Protein AF-0000000087388515 (afdb_homodimer)

Secondary structure (DSSP, 8-state):
-------------SSSSGGGG-SEEE--SS--SB--S---TT--EEE--SS---B--TTTTTT-SS---EEE--SS---TTS--GGGGTTTTTT--EEE--SS--SB--GGGGG-SS--EEE--SS---B--TTSS--TT-TT--BSEEE--SS---GGGS-GGGGTTBS-GGGEE----TT----/--------------STTTGGG-SEEE--SS--SB--S---TT--EEE--SS---B--TTTTTT-SS---EEE--SS---TTS--GGGGTTTTTT--EEE--SS--SB--GGGGG-SS--EEE--SS---B--TTSS--TT-TT--BSEEE--SS---GGGS-TTTTTTBS-GGGEE----TT----

Solvent-accessible surface area (backbone atoms only — not comparable to full-atom values): 18597 Å² total; per-residue (Å²): 137,85,81,76,82,74,79,74,76,70,73,86,59,63,38,44,54,84,41,32,68,31,41,51,44,51,48,42,65,42,68,36,54,47,62,65,44,64,62,37,39,40,26,27,32,42,34,43,30,49,29,49,26,41,40,43,49,69,46,40,39,44,76,25,49,90,15,36,29,32,42,34,44,27,40,31,49,35,35,81,76,22,55,54,63,51,23,45,35,52,25,36,73,39,25,28,32,42,33,48,21,37,28,51,26,46,52,70,56,71,51,56,34,61,36,42,39,32,27,36,40,33,48,22,42,29,49,26,44,55,62,54,83,42,30,59,24,34,87,91,43,75,71,24,50,26,51,32,40,34,46,18,40,13,44,51,55,71,91,72,47,54,87,60,31,64,64,33,43,72,41,75,84,30,55,37,58,73,58,37,54,90,58,72,88,118,140,82,82,79,78,79,80,75,75,74,87,74,69,58,44,44,47,83,42,32,66,32,42,52,46,52,48,42,65,44,67,37,54,48,62,64,42,60,61,37,39,39,27,28,33,42,35,42,31,48,27,50,24,42,38,44,50,68,47,42,39,43,76,27,47,91,15,37,28,32,42,34,46,26,40,31,49,35,36,80,77,21,57,54,63,52,22,44,36,52,23,36,74,40,26,28,34,43,33,48,22,38,29,50,26,45,52,68,57,73,51,55,34,61,35,42,39,32,27,37,39,34,48,23,41,28,48,27,42,55,63,56,83,42,30,58,24,34,86,91,44,76,71,24,51,26,50,31,38,35,45,19,39,12,43,51,54,71,91,72,47,55,86,61,30,64,66,35,44,73,41,76,84,28,54,36,57,73,58,35,53,92,57,72,88,118

InterPro domains:
  IPR001611 Leucine-rich repeat [PF00560] (21-39)
  IPR001611 Leucine-rich repeat [PF13855] (41-80)
  IPR001611 Leucine-rich repeat [PS51450] (21-42)
  IPR003591 Leucine-rich repeat, typical subtype [SM00369] (20-42)
  IPR003591 Leucine-rich repeat, typical subtype [SM00369] (43-63)
  IPR003591 Leucine-rich repeat, typical subtype [SM00369] (92-114)
  IPR003591 Leucine-rich repeat, typical subtype [SM00369] (115-138)
  IPR032675 Leucine-rich repeat domain superfamily [G3DSA:3.80.10.10] (2-182)
  IPR043184 Extracellular matrix protein 2 [PTHR46544] (18-183)

Radius of gyration: 26.5 Å; Cα contacts (8 Å, |Δi|>4): 925; chains: 2; bounding box: 70×73×60 Å

Structure (mmCIF, N/CA/C/O backbone):
data_AF-0000000087388515-model_v1
#
loop_
_entity.id
_entity.type
_entity.pdbx_description
1 polymer 'Podocan-like protein 1'
#
loop_
_atom_site.group_PDB
_atom_site.id
_atom_site.type_symbol
_atom_site.label_atom_id
_atom_site.label_alt_id
_atom_site.label_comp_id
_atom_site.label_asym_id
_atom_site.label_entity_id
_atom_site.label_seq_id
_atom_site.pdbx_PDB_ins_code
_atom_site.Cartn_x
_atom_site.Cartn_y
_atom_site.Cartn_z
_atom_site.occupancy
_atom_site.B_iso_or_equiv
_atom_site.auth_seq_id
_atom_site.auth_comp_id
_atom_site.auth_asym_id
_atom_site.auth_atom_id
_atom_site.pdbx_PDB_model_num
ATOM 1 N N . MET A 1 1 ? -45.094 16.047 -25.984 1 23.2 1 MET A N 1
ATOM 2 C CA . MET A 1 1 ? -44.188 16.781 -25.125 1 23.2 1 MET A CA 1
ATOM 3 C C . MET A 1 1 ? -42.906 15.992 -24.859 1 23.2 1 MET A C 1
ATOM 5 O O . MET A 1 1 ? -42.969 14.812 -24.531 1 23.2 1 MET A O 1
ATOM 9 N N . TRP A 1 2 ? -41.688 16.406 -25.375 1 19.98 2 TRP A N 1
ATOM 10 C CA . TRP A 1 2 ? -40.344 16.031 -25.812 1 19.98 2 TRP A CA 1
ATOM 11 C C . TRP A 1 2 ? -39.438 15.781 -24.625 1 19.98 2 TRP A C 1
ATOM 13 O O . TRP A 1 2 ? -39.125 16.703 -23.875 1 19.98 2 TRP A O 1
ATOM 23 N N . LEU A 1 3 ? -39.781 14.852 -23.703 1 20.72 3 LEU A N 1
ATOM 24 C CA . LEU A 1 3 ? -39.125 14.672 -22.438 1 20.72 3 LEU A CA 1
ATOM 25 C C . LEU A 1 3 ? -37.656 14.32 -22.656 1 20.72 3 LEU A C 1
ATOM 27 O O . LEU A 1 3 ? -37.344 13.281 -23.25 1 20.72 3 LEU A O 1
ATOM 31 N N . ALA A 1 4 ? -36.719 15.305 -23.016 1 22.03 4 ALA A N 1
ATOM 32 C CA . ALA A 1 4 ? -35.281 15.406 -23.219 1 22.03 4 ALA A CA 1
ATOM 33 C C . ALA A 1 4 ? -34.5 14.727 -22.094 1 22.03 4 ALA A C 1
ATOM 35 O O . ALA A 1 4 ? -34.719 15.008 -20.922 1 22.03 4 ALA A O 1
ATOM 36 N N . CYS A 1 5 ? -34.156 13.43 -22.203 1 20.45 5 CYS A N 1
ATOM 37 C CA . CYS A 1 5 ? -33.312 12.469 -21.484 1 20.45 5 CYS A CA 1
ATOM 38 C C . CYS A 1 5 ? -31.969 13.094 -21.109 1 20.45 5 CYS A C 1
ATOM 40 O O . CYS A 1 5 ? -31.172 13.406 -21.984 1 20.45 5 CYS A O 1
ATOM 42 N N . CYS A 1 6 ? -32 14.242 -20.328 1 22.95 6 CYS A N 1
ATOM 43 C CA . CYS A 1 6 ? -30.891 15.07 -19.875 1 22.95 6 CYS A CA 1
ATOM 44 C C . CYS A 1 6 ? -29.672 14.211 -19.516 1 22.95 6 CYS A C 1
ATOM 46 O O . CYS A 1 6 ? -29.828 13.086 -19.031 1 22.95 6 CYS A O 1
ATOM 48 N N . ALA A 1 7 ? -28.484 14.398 -20.125 1 24.5 7 ALA A N 1
ATOM 49 C CA . ALA A 1 7 ? -27.031 14.203 -20.203 1 24.5 7 ALA A CA 1
ATOM 50 C C . ALA A 1 7 ? -26.391 14.227 -18.828 1 24.5 7 ALA A C 1
ATOM 52 O O . ALA A 1 7 ? -26.062 15.289 -18.297 1 24.5 7 ALA A O 1
ATOM 53 N N . ALA A 1 8 ? -27 13.773 -17.766 1 27.81 8 ALA A N 1
ATOM 54 C CA . ALA A 1 8 ? -26.25 13.93 -16.516 1 27.81 8 ALA A CA 1
ATOM 55 C C . ALA A 1 8 ? -24.844 13.367 -16.656 1 27.81 8 ALA A C 1
ATOM 57 O O . ALA A 1 8 ? -24.656 12.242 -17.125 1 27.81 8 ALA A O 1
ATOM 58 N N . THR A 1 9 ? -23.797 14.242 -16.766 1 26.39 9 THR A N 1
ATOM 59 C CA . THR A 1 9 ? -22.344 14.133 -16.766 1 26.39 9 THR A CA 1
ATOM 60 C C . THR A 1 9 ? -21.891 13.078 -15.766 1 26.39 9 THR A C 1
ATOM 62 O O . THR A 1 9 ? -22.188 13.164 -14.57 1 26.39 9 THR A O 1
ATOM 65 N N . ARG A 1 10 ? -21.828 11.875 -16.156 1 29.48 10 ARG A N 1
ATOM 66 C CA . ARG A 1 10 ? -21.234 10.797 -15.375 1 29.48 10 ARG A CA 1
ATOM 67 C C . ARG A 1 10 ? -19.984 11.273 -14.656 1 29.48 10 ARG A C 1
ATOM 69 O O . ARG A 1 10 ? -19 11.641 -15.305 1 29.48 10 ARG A O 1
ATOM 76 N N . PRO A 1 11 ? -20.078 12.094 -13.523 1 29.42 11 PRO A N 1
ATOM 77 C CA . PRO A 1 11 ? -18.828 12.469 -12.875 1 29.42 11 PRO A CA 1
ATOM 78 C C . PRO A 1 11 ? -17.812 11.328 -12.852 1 29.42 11 PRO A C 1
ATOM 80 O O . PRO A 1 11 ? -18.141 10.211 -12.445 1 29.42 11 PRO A O 1
ATOM 83 N N . ASP A 1 12 ? -17.156 10.938 -13.82 1 32.53 12 ASP A N 1
ATOM 84 C CA . ASP A 1 12 ? -15.891 10.219 -14 1 32.53 12 ASP A CA 1
ATOM 85 C C . ASP A 1 12 ? -15.016 10.32 -12.75 1 32.53 12 ASP A C 1
ATOM 87 O O . ASP A 1 12 ? -14.234 11.266 -12.609 1 32.53 12 ASP A O 1
ATOM 91 N N . ASP A 1 13 ? -15.5 10.297 -11.5 1 32.28 13 ASP A N 1
ATOM 92 C CA . ASP A 1 13 ? -15.359 10.836 -10.148 1 32.28 13 ASP A CA 1
ATOM 93 C C . ASP A 1 13 ? -13.992 10.492 -9.562 1 32.28 13 ASP A C 1
ATOM 95 O O . ASP A 1 13 ? -13.289 9.617 -10.078 1 32.28 13 ASP A O 1
ATOM 99 N N . GLY A 1 14 ? -13.547 11.062 -8.359 1 33.47 14 GLY A N 1
ATOM 100 C CA . GLY A 1 14 ? -12.336 11.258 -7.57 1 33.47 14 GLY A CA 1
ATOM 101 C C . GLY A 1 14 ? -11.602 9.969 -7.281 1 33.47 14 GLY A C 1
ATOM 102 O O . GLY A 1 14 ? -11.102 9.758 -6.172 1 33.47 14 GLY A O 1
ATOM 103 N N . SER A 1 15 ? -11.992 8.938 -7.984 1 37.44 15 SER A N 1
ATOM 104 C CA . SER A 1 15 ? -11.234 7.707 -7.801 1 37.44 15 SER A CA 1
ATOM 105 C C . SER A 1 15 ? -9.734 7.984 -7.746 1 37.44 15 SER A C 1
ATOM 107 O O . SER A 1 15 ? -9.297 9.102 -8.023 1 37.44 15 SER A O 1
ATOM 109 N N . PHE A 1 16 ? -8.875 6.758 -7.59 1 44.69 16 PHE A N 1
ATOM 110 C CA . PHE A 1 16 ? -7.434 6.84 -7.793 1 44.69 16 PHE A CA 1
ATOM 111 C C . PHE A 1 16 ? -7.113 7.609 -9.07 1 44.69 16 PHE A C 1
ATOM 113 O O . PHE A 1 16 ? -6.57 7.047 -10.023 1 44.69 16 PHE A O 1
ATOM 120 N N . THR A 1 17 ? -7.855 8.555 -9.461 1 44.28 17 THR A N 1
ATOM 121 C CA . THR A 1 17 ? -7.645 9.289 -10.703 1 44.28 17 THR A CA 1
ATOM 122 C C . THR A 1 17 ? -6.164 9.602 -10.898 1 44.28 17 THR A C 1
ATOM 124 O O . THR A 1 17 ? -5.621 9.414 -11.992 1 44.28 17 THR A O 1
ATOM 127 N N . ASP A 1 18 ? -5.633 10.336 -9.898 1 51.72 18 ASP A N 1
ATOM 128 C CA . ASP A 1 18 ? -4.203 10.57 -10.07 1 51.72 18 ASP A CA 1
ATOM 129 C C . ASP A 1 18 ? -3.414 9.266 -9.945 1 51.72 18 ASP A C 1
ATOM 131 O O . ASP A 1 18 ? -2.354 9.117 -10.555 1 51.72 18 ASP A O 1
ATOM 135 N N . ALA A 1 19 ? -4.066 8.359 -9.297 1 56.66 19 ALA A N 1
ATOM 136 C CA . ALA A 1 19 ? -3.564 6.984 -9.273 1 56.66 19 ALA A CA 1
ATOM 137 C C . ALA A 1 19 ? -3.801 6.297 -10.617 1 56.66 19 ALA A C 1
ATOM 139 O O . ALA A 1 19 ? -3.238 5.23 -10.883 1 56.66 19 ALA A O 1
ATOM 140 N N . ALA A 1 20 ? -4.465 7.086 -11.406 1 57.22 20 ALA A N 1
ATOM 141 C CA . ALA A 1 20 ? -4.871 6.523 -12.688 1 57.22 20 ALA A CA 1
ATOM 142 C C . ALA A 1 20 ? -3.66 6.219 -13.562 1 57.22 20 ALA A C 1
ATOM 144 O O . ALA A 1 20 ? -3.715 5.344 -14.43 1 57.22 20 ALA A O 1
ATOM 145 N N . SER A 1 21 ? -2.666 6.91 -13.055 1 72.25 21 SER A N 1
ATOM 146 C CA . SER A 1 21 ? -1.548 6.691 -13.961 1 72.25 21 SER A CA 1
ATOM 147 C C . SER A 1 21 ? -0.476 5.816 -13.328 1 72.25 21 SER A C 1
ATOM 149 O O . SER A 1 21 ? 0.593 5.609 -13.906 1 72.25 21 SER A O 1
ATOM 151 N N . LEU A 1 22 ? -0.878 5.211 -12.289 1 86.81 22 LEU A N 1
ATOM 152 C CA . LEU A 1 22 ? 0.108 4.41 -11.57 1 86.81 22 LEU A CA 1
ATOM 153 C C . LEU A 1 22 ? 0.409 3.119 -12.328 1 86.81 22 LEU A C 1
ATOM 155 O O . LEU A 1 22 ? -0.51 2.416 -12.758 1 86.81 22 LEU A O 1
ATOM 159 N N . GLU A 1 23 ? 1.703 2.885 -12.461 1 93.94 23 GLU A N 1
ATOM 160 C CA . GLU A 1 23 ? 2.111 1.669 -13.156 1 93.94 23 GLU A CA 1
ATOM 161 C C . GLU A 1 23 ? 2.471 0.56 -12.172 1 93.94 23 GLU A C 1
ATOM 163 O O . GLU A 1 23 ? 2.523 -0.614 -12.539 1 93.94 23 GLU A O 1
ATOM 168 N N . ALA A 1 24 ? 2.848 0.994 -11.023 1 96.5 24 ALA A N 1
ATOM 169 C CA . ALA A 1 24 ? 3.162 0.037 -9.961 1 96.5 24 ALA A CA 1
ATOM 170 C C . ALA A 1 24 ? 2.438 0.392 -8.672 1 96.5 24 ALA A C 1
ATOM 172 O O . ALA A 1 24 ? 2.307 1.569 -8.328 1 96.5 24 ALA A O 1
ATOM 173 N N . LEU A 1 25 ? 1.974 -0.63 -7.957 1 94.69 25 LEU A N 1
ATOM 174 C CA . LEU A 1 25 ? 1.259 -0.438 -6.699 1 94.69 25 LEU A CA 1
ATOM 175 C C . LEU A 1 25 ? 1.606 -1.538 -5.703 1 94.69 25 LEU A C 1
ATOM 177 O O . LEU A 1 25 ? 1.537 -2.725 -6.035 1 94.69 25 LEU A O 1
ATOM 181 N N . ASP A 1 26 ? 2.062 -1.071 -4.559 1 96.25 26 ASP A N 1
ATOM 182 C CA . ASP A 1 26 ? 2.361 -2.008 -3.48 1 96.25 26 ASP A CA 1
ATOM 183 C C . ASP A 1 26 ? 1.352 -1.875 -2.342 1 96.25 26 ASP A C 1
ATOM 185 O O . ASP A 1 26 ? 1.298 -0.843 -1.67 1 96.25 26 ASP A O 1
ATOM 189 N N . LEU A 1 27 ? 0.598 -2.885 -2.094 1 95.38 27 LEU A N 1
ATOM 190 C CA . LEU A 1 27 ? -0.412 -2.932 -1.041 1 95.38 27 LEU A CA 1
ATOM 191 C C . LEU A 1 27 ? -0.095 -4.027 -0.031 1 95.38 27 LEU A C 1
ATOM 193 O O . LEU A 1 27 ? -1.003 -4.602 0.575 1 95.38 27 LEU A O 1
ATOM 197 N N . SER A 1 28 ? 1.148 -4.297 0.139 1 97.19 28 SER A N 1
ATOM 198 C CA . SER A 1 28 ? 1.552 -5.367 1.046 1 97.19 28 SER A CA 1
ATOM 199 C C . SER A 1 28 ? 1.211 -5.027 2.492 1 97.19 28 SER A C 1
ATOM 201 O O . SER A 1 28 ? 1.136 -3.85 2.855 1 97.19 28 SER A O 1
ATOM 203 N N . SER A 1 29 ? 0.945 -6.031 3.258 1 96.88 29 SER A N 1
ATOM 204 C CA . SER A 1 29 ? 0.772 -5.934 4.703 1 96.88 29 SER A CA 1
ATOM 205 C C . SER A 1 29 ? -0.372 -4.988 5.059 1 96.88 29 SER A C 1
ATOM 207 O O . SER A 1 29 ? -0.215 -4.109 5.906 1 96.88 29 SER A O 1
ATOM 209 N N . ASN A 1 30 ? -1.542 -5.223 4.41 1 94.19 30 ASN A N 1
ATOM 210 C CA . ASN A 1 30 ? -2.711 -4.387 4.66 1 94.19 30 ASN A CA 1
ATOM 211 C C . ASN A 1 30 ? -3.906 -5.219 5.125 1 94.19 30 ASN A C 1
ATOM 213 O O . ASN A 1 30 ? -5.031 -4.719 5.172 1 94.19 30 ASN A O 1
ATOM 217 N N . GLN A 1 31 ? -3.656 -6.414 5.379 1 94 31 GLN A N 1
ATOM 218 C CA . GLN A 1 31 ? -4.668 -7.336 5.887 1 94 31 GLN A CA 1
ATOM 219 C C . GLN A 1 31 ? -5.82 -7.492 4.898 1 94 31 GLN A C 1
ATOM 221 O O . GLN A 1 31 ? -6.98 -7.594 5.301 1 94 31 GLN A O 1
ATOM 226 N N . LEU A 1 32 ? -5.555 -7.402 3.654 1 93.31 32 LEU A N 1
ATOM 227 C CA . LEU A 1 32 ? -6.57 -7.605 2.625 1 93.31 32 LEU A CA 1
ATOM 228 C C . LEU A 1 32 ? -7.031 -9.062 2.598 1 93.31 32 LEU A C 1
ATOM 230 O O . LEU A 1 32 ? -6.215 -9.977 2.729 1 93.31 32 LEU A O 1
ATOM 234 N N . THR A 1 33 ? -8.312 -9.18 2.391 1 93 33 THR A N 1
ATOM 235 C CA . THR A 1 33 ? -8.852 -10.539 2.361 1 93 33 THR A CA 1
ATOM 236 C C . THR A 1 33 ? -9.195 -10.953 0.934 1 93 33 THR A C 1
ATOM 238 O O . THR A 1 33 ? -9.492 -12.117 0.676 1 93 33 THR A O 1
ATOM 241 N N . SER A 1 34 ? -9.102 -10.016 0.034 1 92.69 34 SER A N 1
ATOM 242 C CA . SER A 1 34 ? -9.336 -10.258 -1.387 1 92.69 34 SER A CA 1
ATOM 243 C C . SER A 1 34 ? -8.523 -9.289 -2.248 1 92.69 34 SER A C 1
ATOM 245 O O . SER A 1 34 ? -8.07 -8.25 -1.768 1 92.69 34 SER A O 1
ATOM 247 N N . VAL A 1 35 ? -8.32 -9.648 -3.449 1 93.19 35 VAL A N 1
ATOM 248 C CA . VAL A 1 35 ? -7.68 -8.742 -4.398 1 93.19 35 VAL A CA 1
ATOM 249 C C . VAL A 1 35 ? -8.617 -7.578 -4.707 1 93.19 35 VAL A C 1
ATOM 251 O O . VAL A 1 35 ? -9.797 -7.785 -5 1 93.19 35 VAL A O 1
ATOM 254 N N . PRO A 1 36 ? -7.992 -6.387 -4.703 1 85.88 36 PRO A N 1
ATOM 255 C CA . PRO A 1 36 ? -8.852 -5.234 -4.988 1 85.88 36 PRO A CA 1
ATOM 256 C C . PRO A 1 36 ? -9.289 -5.176 -6.449 1 85.88 36 PRO A C 1
ATOM 258 O O . PRO A 1 36 ? -8.539 -5.578 -7.34 1 85.88 36 PRO A O 1
ATOM 261 N N . THR A 1 37 ? -10.508 -4.648 -6.707 1 77.69 37 THR A N 1
ATOM 262 C CA . THR A 1 37 ? -11.047 -4.617 -8.062 1 77.69 37 THR A CA 1
ATOM 263 C C . THR A 1 37 ? -10.906 -3.223 -8.672 1 77.69 37 THR A C 1
ATOM 265 O O . THR A 1 37 ? -11.031 -3.053 -9.883 1 77.69 37 THR A O 1
ATOM 268 N N . 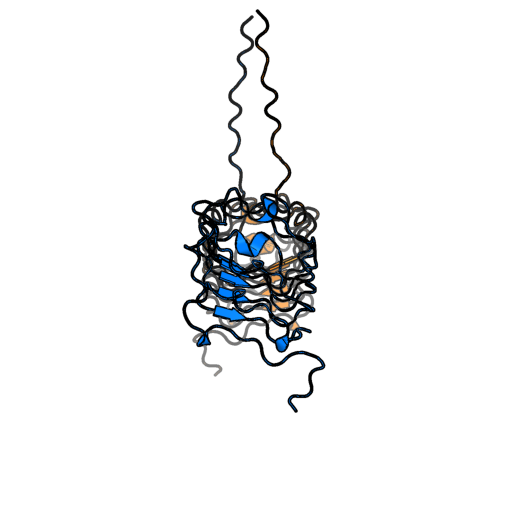ASN A 1 38 ? -10.602 -2.186 -7.93 1 78.69 38 ASN A N 1
ATOM 269 C CA . ASN A 1 38 ? -10.492 -0.817 -8.43 1 78.69 38 ASN A CA 1
ATOM 270 C C . ASN A 1 38 ? -9.031 -0.394 -8.586 1 78.69 38 ASN A C 1
ATOM 272 O O . ASN A 1 38 ? -8.633 0.661 -8.094 1 78.69 38 ASN A O 1
ATOM 276 N N . LEU A 1 39 ? -8.43 -1.172 -9.391 1 88.25 39 LEU A N 1
ATOM 277 C CA . LEU A 1 39 ? -7.012 -0.919 -9.625 1 88.25 39 LEU A CA 1
ATOM 278 C C . LEU A 1 39 ? -6.812 0.116 -10.727 1 88.25 39 LEU A C 1
ATOM 280 O O . LEU A 1 39 ? -7.641 0.223 -11.633 1 88.25 39 LEU A O 1
ATOM 284 N N . PRO A 1 40 ? -5.773 0.885 -10.648 1 87.19 40 PRO A N 1
ATOM 285 C CA . PRO A 1 40 ? -5.496 1.845 -11.719 1 87.19 40 PRO A CA 1
ATOM 286 C C . PRO A 1 40 ? -5.383 1.182 -13.086 1 87.19 40 PRO A C 1
ATOM 288 O O . PRO A 1 40 ? -4.742 0.136 -13.219 1 87.19 40 PRO A O 1
ATOM 291 N N . ARG A 1 41 ? -5.957 1.804 -14.062 1 90.56 41 ARG A N 1
ATOM 292 C CA . ARG A 1 41 ? -6.102 1.211 -15.391 1 90.56 41 ARG A CA 1
ATOM 293 C C . ARG A 1 41 ? -4.742 0.898 -16 1 90.56 41 ARG A C 1
ATOM 295 O O . ARG A 1 41 ? -4.598 -0.085 -16.734 1 90.56 41 ARG A O 1
ATOM 302 N N . ARG A 1 42 ? -3.727 1.662 -15.695 1 93.81 42 ARG A N 1
ATOM 303 C CA . ARG A 1 42 ? -2.438 1.512 -16.359 1 93.81 42 ARG A CA 1
ATOM 304 C C . ARG A 1 42 ? -1.484 0.661 -15.531 1 93.81 42 ARG A C 1
ATOM 306 O O . ARG A 1 42 ? -0.294 0.569 -15.836 1 93.81 42 ARG A O 1
ATOM 313 N N . LEU A 1 43 ? -1.964 0.042 -14.523 1 94.19 43 LEU A N 1
ATOM 314 C CA . LEU A 1 43 ? -1.149 -0.729 -13.594 1 94.19 43 LEU A CA 1
ATOM 315 C C . LEU A 1 43 ? -0.46 -1.889 -14.297 1 94.19 43 LEU A C 1
ATOM 317 O O . LEU A 1 43 ? -1.099 -2.633 -15.047 1 94.19 43 LEU A O 1
ATOM 321 N N . ARG A 1 44 ? 0.837 -2.021 -14.008 1 97.62 44 ARG A N 1
ATOM 322 C CA . ARG A 1 44 ? 1.626 -3.084 -14.617 1 97.62 44 ARG A CA 1
ATOM 323 C C . ARG A 1 44 ? 2.158 -4.051 -13.562 1 97.62 44 ARG A C 1
ATOM 325 O O . ARG A 1 44 ? 2.381 -5.227 -13.844 1 97.62 44 ARG A O 1
ATOM 332 N N . LYS A 1 45 ? 2.426 -3.473 -12.445 1 98.31 45 LYS A N 1
ATOM 333 C CA . LYS A 1 45 ? 2.96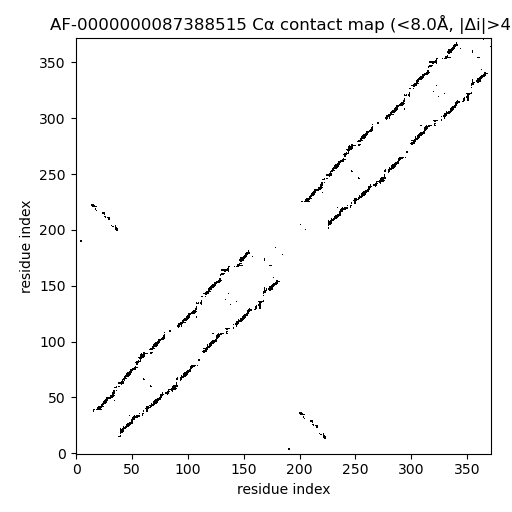9 -4.266 -11.344 1 98.31 45 LYS A CA 1
ATOM 334 C C . LYS A 1 45 ? 2.123 -4.109 -10.086 1 98.31 45 LYS A C 1
ATOM 336 O O . LYS A 1 45 ? 1.896 -2.988 -9.617 1 98.31 45 LYS A O 1
ATOM 341 N N . LEU A 1 46 ? 1.627 -5.215 -9.578 1 97.31 46 LEU A N 1
ATOM 342 C CA . LEU A 1 46 ? 0.829 -5.219 -8.359 1 97.31 46 LEU A CA 1
ATOM 343 C C . LEU A 1 46 ? 1.443 -6.137 -7.309 1 97.31 46 LEU A C 1
ATOM 345 O O . LEU A 1 46 ? 1.63 -7.332 -7.559 1 97.31 46 LEU A O 1
ATOM 349 N N . THR A 1 47 ? 1.789 -5.555 -6.164 1 98.44 47 THR A N 1
ATOM 350 C CA . THR A 1 47 ? 2.352 -6.316 -5.059 1 98.44 47 THR A CA 1
ATOM 351 C C . THR A 1 47 ? 1.353 -6.418 -3.906 1 98.44 47 THR A C 1
ATOM 353 O O . THR A 1 47 ? 0.907 -5.398 -3.375 1 98.44 47 THR A O 1
ATOM 356 N N . LEU A 1 48 ? 0.995 -7.613 -3.549 1 97.75 48 LEU A N 1
ATOM 357 C CA . LEU A 1 48 ? 0.01 -7.883 -2.508 1 97.75 48 LEU A CA 1
ATOM 358 C C . LEU A 1 48 ? 0.559 -8.875 -1.486 1 97.75 48 LEU A C 1
ATOM 360 O O . LEU A 1 48 ? -0.188 -9.695 -0.95 1 97.75 48 LEU A O 1
ATOM 364 N N . ARG A 1 49 ? 1.818 -8.773 -1.219 1 98.56 49 ARG A N 1
ATOM 365 C CA . ARG A 1 49 ? 2.465 -9.719 -0.311 1 98.56 49 ARG A CA 1
ATOM 366 C C . ARG A 1 49 ? 2.004 -9.5 1.126 1 98.56 49 ARG A C 1
ATOM 368 O O . ARG A 1 49 ? 1.643 -8.383 1.505 1 98.56 49 ARG A O 1
ATOM 375 N N . HIS A 1 50 ? 2.041 -10.562 1.897 1 98.5 50 HIS A N 1
ATOM 376 C CA . HIS A 1 50 ? 1.779 -10.5 3.332 1 98.5 50 HIS A CA 1
ATOM 377 C C . HIS A 1 50 ? 0.407 -9.898 3.615 1 98.5 50 HIS A C 1
ATOM 379 O O . HIS A 1 50 ? 0.289 -8.961 4.406 1 98.5 50 HIS A O 1
ATOM 385 N N . ASN A 1 51 ? -0.592 -10.484 3.029 1 97.31 51 ASN A N 1
ATOM 386 C CA . ASN A 1 51 ? -1.994 -10.195 3.312 1 97.31 51 ASN A CA 1
ATOM 387 C C . ASN A 1 51 ? -2.752 -11.445 3.738 1 97.31 51 ASN A C 1
ATOM 389 O O . ASN A 1 51 ? -2.141 -12.453 4.102 1 97.31 51 ASN A O 1
ATOM 393 N N . ASP A 1 52 ? -4.078 -11.312 3.852 1 97.12 52 ASP A N 1
ATOM 394 C CA . ASP A 1 52 ? -4.934 -12.438 4.234 1 97.12 52 ASP A CA 1
ATOM 395 C C . ASP A 1 52 ? -5.848 -12.844 3.086 1 97.12 52 ASP A C 1
ATOM 397 O O . ASP A 1 52 ? -7.023 -13.148 3.301 1 97.12 52 ASP A O 1
ATOM 401 N N . ILE A 1 53 ? -5.332 -12.773 1.893 1 96.62 53 ILE A N 1
ATOM 402 C CA . ILE A 1 53 ? -6.145 -12.992 0.699 1 96.62 53 ILE A CA 1
ATOM 403 C C . ILE A 1 53 ? -6.523 -14.461 0.592 1 96.62 53 ILE A C 1
ATOM 405 O O . ILE A 1 53 ? -5.656 -15.336 0.617 1 96.62 53 ILE A O 1
ATOM 409 N N . LEU A 1 54 ? -7.789 -14.625 0.416 1 96.56 54 LEU A N 1
ATOM 410 C CA . LEU A 1 54 ? -8.336 -15.977 0.327 1 96.56 54 LEU A CA 1
ATOM 411 C C . LEU A 1 54 ? -8.758 -16.297 -1.103 1 96.56 54 LEU A C 1
ATOM 413 O O . LEU A 1 54 ? -8.844 -17.469 -1.481 1 96.56 54 LEU A O 1
ATOM 417 N N . HIS A 1 55 ? -9.039 -15.234 -1.794 1 93.75 55 HIS A N 1
ATOM 418 C CA . HIS A 1 55 ? -9.555 -15.445 -3.141 1 93.75 55 HIS A CA 1
ATOM 419 C C . HIS A 1 55 ? -9.172 -14.305 -4.07 1 93.75 55 HIS A C 1
ATOM 421 O O . HIS A 1 55 ? -8.922 -13.188 -3.615 1 93.75 55 HIS A O 1
ATOM 427 N N . VAL A 1 56 ? -9.094 -14.695 -5.359 1 95.38 56 VAL A N 1
ATOM 428 C CA . VAL A 1 56 ? -8.969 -13.727 -6.441 1 95.38 56 VAL A CA 1
ATOM 429 C C . VAL A 1 56 ? -10.273 -13.664 -7.238 1 95.38 56 VAL A C 1
ATOM 431 O O . VAL A 1 56 ? -10.57 -14.578 -8.016 1 95.38 56 VAL A O 1
ATOM 434 N N . PRO A 1 57 ? -10.945 -12.586 -7.18 1 93.19 57 PRO A N 1
ATOM 435 C CA . PRO A 1 57 ? -12.242 -12.508 -7.859 1 93.19 57 PRO A CA 1
ATOM 436 C C . PRO A 1 57 ? -12.117 -12.602 -9.375 1 93.19 57 PRO A C 1
ATOM 438 O O . PRO A 1 57 ? -11.07 -12.273 -9.938 1 93.19 57 PRO A O 1
ATOM 441 N N . ALA A 1 58 ? -13.227 -13.031 -9.977 1 93.44 58 ALA A N 1
ATOM 442 C CA . ALA A 1 58 ? -13.281 -13.062 -11.438 1 93.44 58 ALA A CA 1
ATOM 443 C C . ALA A 1 58 ? -13.141 -11.656 -12.023 1 93.44 58 ALA A C 1
ATOM 445 O O . ALA A 1 58 ? -13.664 -10.688 -11.453 1 93.44 58 ALA A O 1
ATOM 446 N N . PHE A 1 59 ? -12.32 -11.539 -13.023 1 92.06 59 PHE A N 1
ATOM 447 C CA . PHE A 1 59 ? -12.203 -10.352 -13.859 1 92.06 59 PHE A CA 1
ATOM 448 C C . PHE A 1 59 ? -11.531 -9.219 -13.102 1 92.06 59 PHE A C 1
ATOM 450 O O . PHE A 1 59 ? -11.727 -8.039 -13.422 1 92.06 59 PHE A O 1
ATOM 457 N N . SER A 1 60 ? -10.734 -9.578 -12.086 1 91 60 SER A N 1
ATOM 458 C CA . SER A 1 60 ? -10.078 -8.594 -11.227 1 91 60 SER A CA 1
ATOM 459 C C . SER A 1 60 ? -9.133 -7.707 -12.023 1 91 60 SER A C 1
ATOM 461 O O . SER A 1 60 ? -8.93 -6.539 -11.68 1 91 60 SER A O 1
ATOM 463 N N . PHE A 1 61 ? -8.672 -8.227 -13.141 1 94.88 61 PHE A N 1
ATOM 464 C CA . PHE A 1 61 ? -7.609 -7.52 -13.844 1 94.88 61 PHE A CA 1
ATOM 465 C C . PHE A 1 61 ? -8.039 -7.172 -15.266 1 94.88 61 PHE A C 1
ATOM 467 O O . PHE A 1 61 ? -7.238 -6.66 -16.047 1 94.88 61 PHE A O 1
ATOM 474 N N . ARG A 1 62 ? -9.227 -7.426 -15.57 1 94.38 62 ARG A N 1
ATOM 475 C CA . ARG A 1 62 ? -9.719 -7.348 -16.938 1 94.38 62 ARG A CA 1
ATOM 476 C C . ARG A 1 62 ? -9.656 -5.918 -17.469 1 94.38 62 ARG A C 1
ATOM 478 O O . ARG A 1 62 ? -9.422 -5.695 -18.656 1 94.38 62 ARG A O 1
ATOM 485 N N . HIS A 1 63 ? -9.797 -4.938 -16.641 1 92.75 63 HIS A N 1
ATOM 486 C CA . HIS A 1 63 ? -9.906 -3.547 -17.078 1 92.75 63 HIS A CA 1
ATOM 487 C C . HIS A 1 63 ? -8.531 -2.924 -17.281 1 92.75 63 HIS A C 1
ATOM 489 O O . HIS A 1 63 ? -8.414 -1.825 -17.828 1 92.75 63 HIS A O 1
ATOM 495 N N . LEU A 1 64 ? -7.52 -3.627 -16.859 1 93.88 64 LEU A N 1
ATOM 496 C CA . LEU A 1 64 ? -6.168 -3.082 -16.953 1 93.88 64 LEU A CA 1
ATOM 497 C C . LEU A 1 64 ? -5.684 -3.078 -18.391 1 93.88 64 LEU A C 1
ATOM 499 O O . LEU A 1 64 ? -5.895 -4.047 -19.125 1 93.88 64 LEU A O 1
ATOM 503 N N . ARG A 1 65 ? -5.176 -1.994 -18.75 1 94.31 65 ARG A N 1
ATOM 504 C CA . ARG A 1 65 ? -4.621 -1.831 -20.094 1 94.31 65 ARG A CA 1
ATOM 505 C C . ARG A 1 65 ? -3.207 -1.265 -20.031 1 94.31 65 ARG A C 1
ATOM 507 O O . ARG A 1 65 ? -2.973 -0.227 -19.422 1 94.31 65 ARG A O 1
ATOM 514 N N . PRO A 1 66 ? -2.184 -1.944 -20.688 1 94.12 66 PRO A N 1
ATOM 515 C CA . PRO A 1 66 ? -2.256 -3.078 -21.609 1 94.12 66 PRO A CA 1
ATOM 516 C C . PRO A 1 66 ? -2.42 -4.414 -20.891 1 94.12 66 PRO A C 1
ATOM 518 O O . PRO A 1 66 ? -2.551 -5.457 -21.547 1 94.12 66 PRO A O 1
ATOM 521 N N . GLY A 1 67 ? -2.322 -4.367 -19.562 1 95.5 67 GLY A N 1
ATOM 522 C CA . GLY A 1 67 ? -2.432 -5.57 -18.75 1 95.5 67 GLY A CA 1
ATOM 523 C C . GLY A 1 67 ? -1.365 -5.664 -17.672 1 95.5 67 GLY A C 1
ATOM 524 O O . GLY A 1 67 ? -0.313 -5.031 -17.781 1 95.5 67 GLY A O 1
ATOM 525 N N . LEU A 1 68 ? -1.604 -6.484 -16.781 1 97 68 LEU A N 1
ATOM 526 C CA . LEU A 1 68 ? -0.686 -6.664 -15.656 1 97 68 LEU A CA 1
ATOM 527 C C . LEU A 1 68 ? 0.51 -7.516 -16.062 1 97 68 LEU A C 1
ATOM 529 O O . LEU A 1 68 ? 0.35 -8.531 -16.75 1 97 68 LEU A O 1
ATOM 533 N N . GLN A 1 69 ? 1.645 -7.09 -15.672 1 98 69 GLN A N 1
ATOM 534 C CA . GLN A 1 69 ? 2.873 -7.781 -16.047 1 98 69 GLN A CA 1
ATOM 535 C C . GLN A 1 69 ? 3.436 -8.578 -14.867 1 98 69 GLN A C 1
ATOM 537 O O . GLN A 1 69 ? 4.078 -9.609 -15.062 1 98 69 GLN A O 1
ATOM 542 N N . SER A 1 70 ? 3.225 -8.023 -13.734 1 98.62 70 SER A N 1
ATOM 543 C CA . SER A 1 70 ? 3.764 -8.656 -12.531 1 98.62 70 SER A CA 1
ATOM 544 C C . SER A 1 70 ? 2.738 -8.664 -11.406 1 98.62 70 SER A C 1
ATOM 546 O O . SER A 1 70 ? 2.148 -7.633 -11.086 1 98.62 70 SER A O 1
ATOM 548 N N . LEU A 1 71 ? 2.486 -9.844 -10.836 1 98.5 71 LEU A N 1
ATOM 549 C CA . LEU A 1 71 ? 1.582 -10.023 -9.703 1 98.5 71 LEU A CA 1
ATOM 550 C C . LEU A 1 71 ? 2.254 -10.812 -8.586 1 98.5 71 LEU A C 1
ATOM 552 O O . LEU A 1 71 ? 2.648 -11.961 -8.789 1 98.5 71 LEU A O 1
ATOM 556 N N . GLN A 1 72 ? 2.395 -10.18 -7.441 1 98.88 72 GLN A N 1
ATOM 557 C CA . GLN A 1 72 ? 3.023 -10.82 -6.285 1 98.88 72 GLN A CA 1
ATOM 558 C C . GLN A 1 72 ? 2.002 -11.102 -5.188 1 98.88 72 GLN A C 1
ATOM 560 O O . GLN A 1 72 ? 1.522 -10.172 -4.527 1 98.88 72 GLN A O 1
ATOM 565 N N . LEU A 1 73 ? 1.72 -12.344 -4.996 1 98.62 73 LEU A N 1
ATOM 566 C CA . LEU A 1 73 ? 0.714 -12.773 -4.031 1 98.62 73 LEU A CA 1
ATOM 567 C C . LEU A 1 73 ? 1.329 -13.68 -2.971 1 98.62 73 LEU A C 1
ATOM 569 O O . LEU A 1 73 ? 0.639 -14.523 -2.393 1 98.62 73 LEU A O 1
ATOM 573 N N . SER A 1 74 ? 2.598 -13.477 -2.75 1 98.81 74 SER A N 1
ATOM 574 C CA . SER A 1 74 ? 3.307 -14.297 -1.773 1 98.81 74 SER A CA 1
ATOM 575 C C . SER A 1 74 ? 2.779 -14.055 -0.363 1 98.81 74 SER A C 1
ATOM 577 O O . SER A 1 74 ? 2.342 -12.953 -0.038 1 98.81 74 SER A O 1
ATOM 579 N N . HIS A 1 75 ? 2.857 -15.102 0.496 1 98.81 75 HIS A N 1
ATOM 580 C CA . HIS A 1 75 ? 2.484 -15.008 1.902 1 98.81 75 HIS A CA 1
ATOM 581 C C . HIS A 1 75 ? 1.032 -14.57 2.061 1 98.81 75 HIS A C 1
ATOM 583 O O . HIS A 1 75 ? 0.75 -13.57 2.727 1 98.81 75 HIS A O 1
ATOM 589 N N . ASN A 1 76 ? 0.153 -15.312 1.484 1 98.5 76 ASN A N 1
ATOM 590 C CA . ASN A 1 76 ? -1.293 -15.203 1.643 1 98.5 76 ASN A CA 1
ATOM 591 C C . ASN A 1 76 ? -1.922 -16.531 2.021 1 98.5 76 ASN A C 1
ATOM 593 O O . ASN A 1 76 ? -1.272 -17.375 2.645 1 98.5 76 ASN A O 1
ATOM 597 N N . HIS A 1 77 ? -3.258 -16.641 1.799 1 98.44 77 HIS A N 1
ATOM 598 C CA . HIS A 1 77 ? -3.957 -17.859 2.176 1 98.44 77 HIS A CA 1
ATOM 599 C C . HIS A 1 77 ? -4.656 -18.484 0.974 1 98.44 77 HIS A C 1
ATOM 601 O O . HIS A 1 77 ? -5.789 -18.969 1.087 1 98.44 77 HIS A O 1
ATOM 607 N N . LEU A 1 78 ? -4.008 -18.406 -0.111 1 98.19 78 LEU A N 1
ATOM 608 C CA . LEU A 1 78 ? -4.594 -18.969 -1.318 1 98.19 78 LEU A CA 1
ATOM 609 C C . LEU A 1 78 ? -4.559 -20.5 -1.271 1 98.19 78 LEU A C 1
ATOM 611 O O . LEU A 1 78 ? -3.549 -21.094 -0.88 1 98.19 78 LEU A O 1
ATOM 615 N N . SER A 1 79 ? -5.621 -21.047 -1.556 1 97.69 79 SER A N 1
ATOM 616 C CA . SER A 1 79 ? -5.75 -22.5 -1.662 1 97.69 79 SER A CA 1
ATOM 617 C C . SER A 1 79 ? -6.32 -22.906 -3.018 1 97.69 79 SER A C 1
ATOM 619 O O . SER A 1 79 ? -6.504 -22.062 -3.896 1 97.69 79 SER A O 1
ATOM 621 N N . ASP A 1 80 ? -6.535 -24.188 -3.119 1 94.75 80 ASP A N 1
ATOM 622 C CA . ASP A 1 80 ? -7.094 -24.672 -4.383 1 94.75 80 ASP A CA 1
ATOM 623 C C . ASP A 1 80 ? -8.492 -24.094 -4.609 1 94.75 80 ASP A C 1
ATOM 625 O O . ASP A 1 80 ? -9.336 -24.141 -3.713 1 94.75 80 ASP A O 1
ATOM 629 N N . GLY A 1 81 ? -8.742 -23.438 -5.645 1 93.31 81 GLY A N 1
ATOM 630 C CA . GLY A 1 81 ? -10.047 -22.859 -5.941 1 93.31 81 GLY A CA 1
ATOM 631 C C . GLY A 1 81 ? -10.133 -21.391 -5.617 1 93.31 81 GLY A C 1
ATOM 632 O O . GLY A 1 81 ? -11.148 -20.75 -5.895 1 93.31 81 GLY A O 1
ATOM 633 N N . SER A 1 82 ? -9.047 -20.938 -5.023 1 95.19 82 SER A N 1
ATOM 634 C CA . SER A 1 82 ? -9.023 -19.531 -4.648 1 95.19 82 SER A CA 1
ATOM 635 C C . SER A 1 82 ? -9.039 -18.641 -5.883 1 95.19 82 SER A C 1
ATOM 637 O O . SER A 1 82 ? -9.383 -17.453 -5.793 1 95.19 82 SER A O 1
ATOM 639 N N . ALA A 1 83 ? -8.648 -19.203 -7.02 1 94.31 83 ALA A N 1
ATOM 640 C CA . ALA A 1 83 ? -8.664 -18.484 -8.297 1 94.31 83 ALA A CA 1
ATOM 641 C C . ALA A 1 83 ? -9 -19.438 -9.445 1 94.31 83 ALA A C 1
ATOM 643 O O . ALA A 1 83 ? -8.828 -20.656 -9.328 1 94.31 83 ALA A O 1
ATOM 644 N N . ASP A 1 84 ? -9.531 -18.828 -10.477 1 93.06 84 ASP A N 1
ATOM 645 C CA . ASP A 1 84 ? -9.805 -19.594 -11.688 1 93.06 84 ASP A CA 1
ATOM 646 C C . ASP A 1 84 ? -9.414 -18.812 -12.938 1 93.06 84 ASP A C 1
ATOM 648 O O . ASP A 1 84 ? -8.75 -17.781 -12.844 1 93.06 84 ASP A O 1
ATOM 652 N N . ARG A 1 85 ? -9.773 -19.422 -14.078 1 92.94 85 ARG A N 1
ATOM 653 C CA . ARG A 1 85 ? -9.391 -18.797 -15.344 1 92.94 85 ARG A CA 1
ATOM 654 C C . ARG A 1 85 ? -9.961 -17.391 -15.469 1 92.94 85 ARG A C 1
ATOM 656 O O . ARG A 1 85 ? -9.297 -16.484 -15.977 1 92.94 85 ARG A O 1
ATOM 663 N N . ALA A 1 86 ? -11.102 -17.203 -14.938 1 95.19 86 ALA A N 1
ATOM 664 C CA . ALA A 1 86 ? -11.781 -15.922 -15.047 1 95.19 86 ALA A CA 1
ATOM 665 C C . ALA A 1 86 ? -11.078 -14.852 -14.219 1 95.19 86 ALA A C 1
ATOM 667 O O . ALA A 1 86 ? -11.164 -13.664 -14.523 1 95.19 86 ALA A O 1
ATOM 668 N N . SER A 1 87 ? -10.352 -15.312 -13.195 1 94.25 87 SER A N 1
ATOM 669 C CA . SER A 1 87 ? -9.664 -14.391 -12.297 1 94.25 87 SER A CA 1
ATOM 670 C C . SER A 1 87 ? -8.578 -13.609 -13.031 1 94.25 87 SER A C 1
ATOM 672 O O . SER A 1 87 ? -8.305 -12.461 -12.695 1 94.25 87 SER A O 1
ATOM 674 N N . PHE A 1 88 ? -8.07 -14.156 -14.133 1 95.31 88 PHE A N 1
ATOM 675 C CA . PHE A 1 88 ? -6.879 -13.578 -14.734 1 95.31 88 PHE A CA 1
ATOM 676 C C . PHE A 1 88 ? -7.148 -13.18 -16.188 1 95.31 88 PHE A C 1
ATOM 678 O O . PHE A 1 88 ? -6.215 -12.953 -16.953 1 95.31 88 PHE A O 1
ATOM 685 N N . VAL A 1 89 ? -8.414 -13.164 -16.484 1 94.44 89 VAL A N 1
ATOM 686 C CA . VAL A 1 89 ? -8.766 -12.703 -17.828 1 94.44 89 VAL A CA 1
ATOM 687 C C . VAL A 1 89 ? -8.18 -11.312 -18.062 1 94.44 89 VAL A C 1
ATOM 689 O O . VAL A 1 89 ? -8.273 -10.438 -17.203 1 94.44 89 VAL A O 1
ATOM 692 N N . GLY A 1 90 ? -7.484 -11.109 -19.172 1 94.31 90 GLY A N 1
ATOM 693 C CA . GLY A 1 90 ? -6.867 -9.836 -19.5 1 94.31 90 GLY A CA 1
ATOM 694 C C . GLY A 1 90 ? -5.371 -9.812 -19.25 1 94.31 90 GLY A C 1
ATOM 695 O O . GLY A 1 90 ? -4.68 -8.883 -19.672 1 94.31 90 GLY A O 1
ATOM 696 N N . THR A 1 91 ? -4.859 -10.844 -18.562 1 95.94 91 THR A N 1
ATOM 697 C CA . THR A 1 91 ? -3.449 -10.812 -18.188 1 95.94 91 THR A CA 1
ATOM 698 C C . THR A 1 91 ? -2.686 -11.945 -18.859 1 95.94 91 THR A C 1
ATOM 700 O O . THR A 1 91 ? -1.456 -12 -18.797 1 95.94 91 THR A O 1
ATOM 703 N N . TYR A 1 92 ? -3.307 -12.844 -19.594 1 94.31 92 TYR A N 1
ATOM 704 C CA . TYR A 1 92 ? -2.701 -14.07 -20.094 1 94.31 92 TYR A CA 1
ATOM 705 C C . TYR A 1 92 ? -1.607 -13.773 -21.109 1 94.31 92 TYR A C 1
ATOM 707 O O . TYR A 1 92 ? -0.654 -14.539 -21.25 1 94.31 92 TYR A O 1
ATOM 715 N N . ARG A 1 93 ? -1.665 -12.672 -21.734 1 94.38 93 ARG A N 1
ATOM 716 C CA . ARG A 1 93 ? -0.657 -12.352 -22.75 1 94.38 93 ARG A CA 1
ATOM 717 C C . ARG A 1 93 ? 0.345 -11.336 -22.203 1 94.38 93 ARG A C 1
ATOM 719 O O . ARG A 1 93 ? 1.387 -11.102 -22.828 1 94.38 93 ARG A O 1
ATOM 726 N N . SER A 1 94 ? 0.036 -10.758 -21.062 1 96.5 94 SER A N 1
ATOM 727 C CA . SER A 1 94 ? 0.889 -9.688 -20.562 1 96.5 94 SER A CA 1
ATOM 728 C C . SER A 1 94 ? 1.681 -10.133 -19.344 1 96.5 94 SER A C 1
ATOM 730 O O . SER A 1 94 ? 2.77 -9.617 -19.078 1 96.5 94 SER A O 1
ATOM 732 N N . MET A 1 95 ? 1.26 -11.086 -18.594 1 96.75 95 MET A N 1
ATOM 733 C CA . MET A 1 95 ? 1.842 -11.5 -17.312 1 96.75 95 MET A CA 1
ATOM 734 C C . MET A 1 95 ? 3.205 -12.148 -17.531 1 96.75 95 MET A C 1
ATOM 736 O O . MET A 1 95 ? 3.318 -13.156 -18.234 1 96.75 95 MET A O 1
ATOM 740 N N . SER A 1 96 ? 4.195 -11.547 -16.906 1 97 96 SER A N 1
ATOM 741 C CA . SER A 1 96 ? 5.551 -12.07 -17.047 1 97 96 SER A CA 1
ATOM 742 C C . SER A 1 96 ? 6.047 -12.688 -15.75 1 97 96 SER A C 1
ATOM 744 O O . SER A 1 96 ? 6.906 -13.57 -15.758 1 97 96 SER A O 1
ATOM 746 N N . GLU A 1 97 ? 5.484 -12.188 -14.672 1 98.25 97 GLU A N 1
ATOM 747 C CA . GLU A 1 97 ? 5.918 -12.641 -13.352 1 98.25 97 GLU A CA 1
ATOM 748 C C . GLU A 1 97 ? 4.727 -12.906 -12.438 1 98.25 97 GLU A C 1
ATOM 750 O O . GLU A 1 97 ? 3.887 -12.023 -12.234 1 98.25 97 GLU A O 1
ATOM 755 N N . LEU A 1 98 ? 4.645 -14.133 -11.93 1 98.06 98 LEU A N 1
ATOM 756 C CA . LEU A 1 98 ? 3.592 -14.523 -11 1 98.06 98 LEU A CA 1
ATOM 757 C C . LEU A 1 98 ? 4.18 -15.227 -9.781 1 98.06 98 LEU A C 1
ATOM 759 O O . LEU A 1 98 ? 4.746 -16.312 -9.898 1 98.06 98 LEU A O 1
ATOM 763 N N . LEU A 1 99 ? 4.047 -14.578 -8.656 1 98.81 99 LEU A N 1
ATOM 764 C CA . LEU A 1 99 ? 4.578 -15.133 -7.414 1 98.81 99 LEU A CA 1
ATOM 765 C C . LEU A 1 99 ? 3.453 -15.609 -6.5 1 98.81 99 LEU A C 1
ATOM 767 O O . LEU A 1 99 ? 2.658 -14.797 -6.02 1 98.81 99 LEU A O 1
ATOM 771 N N . LEU A 1 100 ? 3.365 -16.859 -6.258 1 98.62 100 LEU A N 1
ATOM 772 C CA . LEU A 1 100 ? 2.324 -17.484 -5.445 1 98.62 100 LEU A CA 1
ATOM 773 C C . LEU A 1 100 ? 2.934 -18.281 -4.297 1 98.62 100 LEU A C 1
ATOM 775 O O . LEU A 1 100 ? 2.281 -19.172 -3.736 1 98.62 100 LEU A O 1
ATOM 779 N N . ASP A 1 101 ? 4.152 -18.016 -3.979 1 98.75 101 ASP A N 1
ATOM 780 C CA . ASP A 1 101 ? 4.855 -18.766 -2.941 1 98.75 101 ASP A CA 1
ATOM 781 C C . ASP A 1 101 ? 4.262 -18.484 -1.563 1 98.75 101 ASP A C 1
ATOM 783 O O . ASP A 1 101 ? 3.605 -17.469 -1.361 1 98.75 101 ASP A O 1
ATOM 787 N N . ASN A 1 102 ? 4.461 -19.375 -0.569 1 98.81 102 ASN A N 1
ATOM 788 C CA . ASN A 1 102 ? 4.004 -19.234 0.81 1 98.81 102 ASN A CA 1
ATOM 789 C C . ASN A 1 102 ? 2.49 -19.062 0.885 1 98.81 102 ASN A C 1
ATOM 791 O O . ASN A 1 102 ? 2.004 -18.125 1.52 1 98.81 102 ASN A O 1
ATOM 795 N N . ASN A 1 103 ? 1.814 -19.922 0.228 1 98.69 103 ASN A N 1
ATOM 796 C CA . ASN A 1 103 ? 0.367 -20.094 0.306 1 98.69 103 ASN A CA 1
ATOM 797 C C . ASN A 1 103 ? -0.012 -21.516 0.716 1 98.69 103 ASN A C 1
ATOM 799 O O . ASN A 1 103 ? 0.739 -22.188 1.431 1 98.69 103 ASN A O 1
ATOM 803 N N . ARG A 1 104 ? -1.266 -21.844 0.431 1 98.44 104 ARG A N 1
ATOM 804 C CA . ARG A 1 104 ? -1.738 -23.156 0.86 1 98.44 104 ARG A CA 1
ATOM 805 C C . ARG A 1 104 ? -2.158 -24 -0.335 1 98.44 104 ARG A C 1
ATOM 807 O O . ARG A 1 104 ? -3.16 -24.719 -0.274 1 98.44 104 ARG A O 1
ATOM 814 N N . LEU A 1 105 ? -1.516 -23.891 -1.417 1 98.12 105 LEU A N 1
ATOM 815 C CA . LEU A 1 105 ? -1.838 -24.625 -2.635 1 98.12 105 LEU A CA 1
ATOM 816 C C . LEU A 1 105 ? -1.461 -26.094 -2.498 1 98.12 105 LEU A C 1
ATOM 818 O O . LEU A 1 105 ? -0.399 -26.422 -1.963 1 98.12 105 LEU A O 1
ATOM 822 N N . GLU A 1 106 ? -2.293 -26.922 -2.951 1 97.38 106 GLU A N 1
ATOM 823 C CA . GLU A 1 106 ? -2.033 -28.359 -2.912 1 97.38 106 GLU A CA 1
ATOM 824 C C . GLU A 1 106 ? -1.723 -28.906 -4.305 1 97.38 106 GLU A C 1
ATOM 826 O O . GLU A 1 106 ? -1.211 -30.016 -4.441 1 97.38 106 GLU A O 1
ATOM 831 N N . GLU A 1 107 ? -2.123 -28.188 -5.289 1 96 107 GLU A N 1
ATOM 832 C CA . GLU A 1 107 ? -1.814 -28.5 -6.68 1 96 107 GLU A CA 1
ATOM 833 C C . GLU A 1 107 ? -1.413 -27.25 -7.461 1 96 107 GLU A C 1
ATOM 835 O O . GLU A 1 107 ? -1.634 -26.125 -7 1 96 107 GLU A O 1
ATOM 840 N N . VAL A 1 108 ? -0.772 -27.484 -8.586 1 95.44 108 VAL A N 1
ATOM 841 C CA . VAL A 1 108 ? -0.502 -26.375 -9.492 1 95.44 108 VAL A CA 1
ATOM 842 C C . VAL A 1 108 ? -1.812 -25.875 -10.086 1 95.44 108 VAL A C 1
ATOM 844 O O . VAL A 1 108 ? -2.57 -26.641 -10.68 1 95.44 108 VAL A O 1
ATOM 847 N N . PRO A 1 109 ? -2.016 -24.641 -9.922 1 94.56 109 PRO A N 1
ATOM 848 C CA . PRO A 1 109 ? -3.273 -24.109 -10.461 1 94.56 109 PRO A CA 1
ATOM 849 C C . PRO A 1 109 ? -3.404 -24.312 -11.969 1 94.56 109 PRO A C 1
ATOM 851 O O . PRO A 1 109 ? -2.453 -24.062 -12.711 1 94.56 109 PRO A O 1
ATOM 854 N N . PRO A 1 110 ? -4.602 -24.641 -12.445 1 90.62 110 PRO A N 1
ATOM 855 C CA . PRO A 1 110 ? -4.762 -24.984 -13.859 1 90.62 110 PRO A CA 1
ATOM 856 C C . PRO A 1 110 ? -4.633 -23.781 -14.781 1 90.62 110 PRO A C 1
ATOM 858 O O . PRO A 1 110 ? -4.367 -23.938 -15.977 1 90.62 110 PRO A O 1
ATOM 861 N N . PHE A 1 111 ? -4.762 -22.688 -14.242 1 91.56 111 PHE A N 1
ATOM 862 C CA . PHE A 1 111 ? -4.742 -21.5 -15.094 1 91.56 111 PHE A CA 1
ATOM 863 C C . PHE A 1 111 ? -3.311 -21.125 -15.469 1 91.56 111 PHE A C 1
ATOM 865 O O . PHE A 1 111 ? -3.092 -20.312 -16.359 1 91.56 111 PHE A O 1
ATOM 872 N N . ILE A 1 112 ? -2.336 -21.688 -14.852 1 93.06 112 ILE A N 1
ATOM 873 C CA . ILE A 1 112 ? -0.937 -21.359 -15.094 1 93.06 112 ILE A CA 1
ATOM 874 C C . ILE A 1 112 ? -0.595 -21.625 -16.562 1 93.06 112 ILE A C 1
ATOM 876 O O . ILE A 1 112 ? 0.094 -20.812 -17.188 1 93.06 112 ILE A O 1
ATOM 880 N N . ARG A 1 113 ? -1.136 -22.688 -17.094 1 89.69 113 ARG A N 1
ATOM 881 C CA . ARG A 1 113 ? -0.807 -23.109 -18.438 1 89.69 113 ARG A CA 1
ATOM 882 C C . ARG A 1 113 ? -1.38 -22.156 -19.469 1 89.69 113 ARG A C 1
ATOM 884 O O . ARG A 1 113 ? -1.025 -22.219 -20.656 1 89.69 113 ARG A O 1
ATOM 891 N N . GLN A 1 114 ? -2.227 -21.297 -19.031 1 90.12 114 GLN A N 1
ATOM 892 C CA . GLN A 1 114 ? -2.904 -20.391 -19.953 1 90.12 114 GLN A CA 1
ATOM 893 C C . GLN A 1 114 ? -2.053 -19.156 -20.234 1 90.12 114 GLN A C 1
ATOM 895 O O . GLN A 1 114 ? -2.318 -18.406 -21.188 1 90.12 114 GLN A O 1
ATOM 900 N N . PHE A 1 115 ? -1.063 -18.906 -19.453 1 93.25 115 PHE A N 1
ATOM 901 C CA . PHE A 1 115 ? -0.236 -17.719 -19.625 1 93.25 115 PHE A CA 1
ATOM 902 C C . PHE A 1 115 ? 0.702 -17.891 -20.812 1 93.25 115 PHE A C 1
ATOM 904 O O . PHE A 1 115 ? 1.356 -18.922 -20.953 1 93.25 115 PHE A O 1
ATOM 911 N N . LYS A 1 116 ? 0.795 -16.844 -21.594 1 91.81 116 LYS A N 1
ATOM 912 C CA . LYS A 1 116 ? 1.556 -16.938 -22.828 1 91.81 116 LYS A CA 1
ATOM 913 C C . LYS A 1 116 ? 2.887 -16.203 -22.719 1 91.81 116 LYS A C 1
ATOM 915 O O . LYS A 1 116 ? 3.77 -16.375 -23.562 1 91.81 116 LYS A O 1
ATOM 920 N N . SER A 1 117 ? 3.076 -15.461 -21.672 1 92.69 117 SER A N 1
ATOM 921 C CA . SER A 1 117 ? 4.266 -14.625 -21.594 1 92.69 117 SER A CA 1
ATOM 922 C C . SER A 1 117 ? 4.961 -14.781 -20.234 1 92.69 117 SER A C 1
ATOM 924 O O . SER A 1 117 ? 5.828 -13.984 -19.891 1 92.69 117 SER A O 1
ATOM 926 N N . LEU A 1 118 ? 4.574 -15.758 -19.5 1 94.69 118 LEU A N 1
ATOM 927 C CA . LEU A 1 118 ? 5.098 -15.938 -18.156 1 94.69 118 LEU A CA 1
ATOM 928 C C . LEU A 1 118 ? 6.574 -16.312 -18.188 1 94.69 118 LEU A C 1
ATOM 930 O O . LEU A 1 118 ? 6.977 -17.219 -18.922 1 94.69 118 LEU A O 1
ATOM 934 N N . LYS A 1 119 ? 7.375 -15.594 -17.453 1 95.38 119 LYS A N 1
ATOM 935 C CA . LYS A 1 119 ? 8.812 -15.852 -17.406 1 95.38 119 LYS A CA 1
ATOM 936 C C . LYS A 1 119 ? 9.234 -16.359 -16.031 1 95.38 119 LYS A C 1
ATOM 938 O O . LYS A 1 119 ? 10.117 -17.219 -15.93 1 95.38 119 LYS A O 1
ATOM 943 N N . MET A 1 120 ? 8.578 -15.828 -15.062 1 97.31 120 MET A N 1
ATOM 944 C CA . MET A 1 120 ? 8.914 -16.203 -13.688 1 97.31 120 MET A CA 1
ATOM 945 C C . MET A 1 120 ? 7.68 -16.688 -12.938 1 97.31 120 MET A C 1
ATOM 947 O O . MET A 1 120 ? 6.688 -15.961 -12.836 1 97.31 120 MET A O 1
ATOM 951 N N . LEU A 1 121 ? 7.777 -17.938 -12.414 1 97.38 121 LEU A N 1
ATOM 952 C CA . LEU A 1 121 ? 6.703 -18.547 -11.633 1 97.38 121 LEU A CA 1
ATOM 953 C C . LEU A 1 121 ? 7.23 -19.094 -10.312 1 97.38 121 LEU A C 1
ATOM 955 O O . LEU A 1 121 ? 8.125 -19.938 -10.297 1 97.38 121 LEU A O 1
ATOM 959 N N . ARG A 1 122 ? 6.703 -18.562 -9.25 1 98.62 122 ARG A N 1
ATOM 960 C CA . ARG A 1 122 ? 7.082 -19.078 -7.941 1 98.62 122 ARG A CA 1
ATOM 961 C C . ARG A 1 122 ? 5.906 -19.766 -7.262 1 98.62 122 ARG A C 1
ATOM 963 O O . ARG A 1 122 ? 4.84 -19.172 -7.094 1 98.62 122 ARG A O 1
ATOM 970 N N . LEU A 1 123 ? 6.082 -21.016 -6.938 1 98.44 123 LEU A N 1
ATOM 971 C CA . LEU A 1 123 ? 5.09 -21.828 -6.246 1 98.44 123 LEU A CA 1
ATOM 972 C C . LEU A 1 123 ? 5.688 -22.484 -5.008 1 98.44 123 LEU A C 1
ATOM 974 O O . LEU A 1 123 ? 5.07 -23.375 -4.41 1 98.44 123 LEU A O 1
ATOM 978 N N . ASP A 1 124 ? 6.855 -22.031 -4.648 1 98.56 124 ASP A N 1
ATOM 979 C CA . ASP A 1 124 ? 7.562 -22.656 -3.535 1 98.56 124 ASP A CA 1
ATOM 980 C C . ASP A 1 124 ? 6.848 -22.406 -2.213 1 98.56 124 ASP A C 1
ATOM 982 O O . ASP A 1 124 ? 6.027 -21.484 -2.113 1 98.56 124 ASP A O 1
ATOM 986 N N . ASN A 1 125 ? 7.105 -23.188 -1.177 1 98.69 125 ASN A N 1
ATOM 987 C CA . ASN A 1 125 ? 6.559 -23.062 0.169 1 98.69 125 ASN A CA 1
ATOM 988 C C . ASN A 1 125 ? 5.035 -23.141 0.163 1 98.69 125 ASN A C 1
ATOM 990 O O . ASN A 1 125 ? 4.355 -22.281 0.724 1 98.69 125 ASN A O 1
ATOM 994 N N . ASN A 1 126 ? 4.59 -24.141 -0.542 1 98.56 126 ASN A N 1
ATOM 995 C CA . ASN A 1 126 ? 3.197 -24.578 -0.542 1 98.56 126 ASN A CA 1
ATOM 996 C C . ASN A 1 126 ? 3.07 -26.047 -0.112 1 98.56 126 ASN A C 1
ATOM 998 O O . ASN A 1 126 ? 3.893 -26.547 0.66 1 98.56 126 ASN A O 1
ATOM 1002 N N . HIS A 1 127 ? 1.923 -26.656 -0.443 1 98.19 127 HIS A N 1
ATOM 1003 C CA . HIS A 1 127 ? 1.68 -28.047 -0.086 1 98.19 127 HIS A CA 1
ATOM 1004 C C . HIS A 1 127 ? 1.432 -28.891 -1.327 1 98.19 127 HIS A C 1
ATOM 1006 O O . HIS A 1 127 ? 0.573 -29.781 -1.316 1 98.19 127 HIS A O 1
ATOM 1012 N N . ILE A 1 128 ? 2.064 -28.578 -2.377 1 97.56 128 ILE A N 1
ATOM 1013 C CA . ILE A 1 128 ? 1.844 -29.25 -3.65 1 97.56 128 ILE A CA 1
ATOM 1014 C C . ILE A 1 128 ? 2.414 -30.672 -3.594 1 97.56 128 ILE A C 1
ATOM 1016 O O . ILE A 1 128 ? 3.58 -30.859 -3.242 1 97.56 128 ILE A O 1
ATOM 1020 N N . ARG A 1 129 ? 1.666 -31.578 -3.951 1 95.31 129 ARG A N 1
ATOM 1021 C CA . ARG A 1 129 ? 2.045 -32.969 -3.824 1 95.31 129 ARG A CA 1
ATOM 1022 C C . ARG A 1 129 ? 2.4 -33.594 -5.18 1 95.31 129 ARG A C 1
ATOM 1024 O O . ARG A 1 129 ? 3.186 -34.531 -5.262 1 95.31 129 ARG A O 1
ATOM 1031 N N . ALA A 1 130 ? 1.791 -33.031 -6.176 1 93.06 130 ALA A N 1
ATOM 1032 C CA . ALA A 1 130 ? 2.037 -33.562 -7.52 1 93.06 130 ALA A CA 1
ATOM 1033 C C . ALA A 1 130 ? 1.828 -32.469 -8.57 1 93.06 130 ALA A C 1
ATOM 1035 O O . ALA A 1 130 ? 1.106 -31.5 -8.336 1 93.06 130 ALA A O 1
ATOM 1036 N N . VAL A 1 131 ? 2.5 -32.719 -9.656 1 92.62 131 VAL A N 1
ATOM 1037 C CA . VAL A 1 131 ? 2.314 -31.844 -10.82 1 92.62 131 VAL A CA 1
ATOM 1038 C C . VAL A 1 131 ? 1.688 -32.656 -11.961 1 92.62 131 VAL A C 1
ATOM 1040 O O . VAL A 1 131 ? 2.258 -33.656 -12.414 1 92.62 131 VAL A O 1
ATOM 1043 N N . ARG A 1 132 ? 0.562 -32.156 -12.352 1 88.75 132 ARG A N 1
ATOM 1044 C CA . ARG A 1 132 ? -0.113 -32.844 -13.445 1 88.75 132 ARG A CA 1
ATOM 1045 C C . ARG A 1 132 ? 0.609 -32.625 -14.773 1 88.75 132 ARG A C 1
ATOM 1047 O O . ARG A 1 132 ? 1.215 -31.562 -14.977 1 88.75 132 ARG A O 1
ATOM 1054 N N . ARG A 1 133 ? 0.355 -33.656 -15.625 1 86.88 133 ARG A N 1
ATOM 1055 C CA . ARG A 1 133 ? 0.882 -33.5 -16.969 1 86.88 133 ARG A CA 1
ATOM 1056 C C . ARG A 1 133 ? 0.279 -32.281 -17.656 1 86.88 133 ARG A C 1
ATOM 1058 O O . ARG A 1 133 ? -0.935 -32.062 -17.609 1 86.88 133 ARG A O 1
ATOM 1065 N N . TRP A 1 134 ? 1.042 -31.359 -18.125 1 86.31 134 TRP A N 1
ATOM 1066 C CA . TRP A 1 134 ? 0.653 -30.156 -18.875 1 86.31 134 TRP A CA 1
ATOM 1067 C C . TRP A 1 134 ? 0.102 -29.094 -17.922 1 86.31 134 TRP A C 1
ATOM 1069 O O . TRP A 1 134 ? -0.629 -28.203 -18.359 1 86.31 134 TRP A O 1
ATOM 1079 N N . GLY A 1 135 ? 0.345 -29.281 -16.688 1 88.88 135 GLY A N 1
ATOM 1080 C CA . GLY A 1 135 ? -0.103 -28.297 -15.711 1 88.88 135 GLY A CA 1
ATOM 1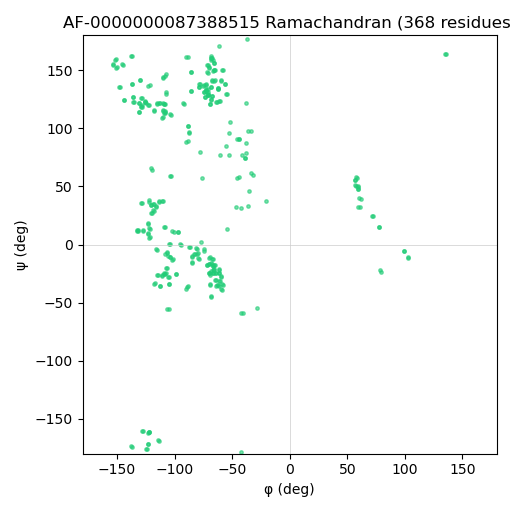081 C C . GLY A 1 135 ? 0.639 -26.984 -15.805 1 88.88 135 GLY A C 1
ATOM 1082 O O . GLY A 1 135 ? 0.071 -25.922 -15.531 1 88.88 135 GLY A O 1
ATOM 1083 N N . ILE A 1 136 ? 1.921 -27.062 -16.141 1 91.31 136 ILE A N 1
ATOM 1084 C CA . ILE A 1 136 ? 2.76 -25.875 -16.25 1 91.31 136 ILE A CA 1
ATOM 1085 C C . ILE A 1 136 ? 3.01 -25.547 -17.734 1 91.31 136 ILE A C 1
ATOM 1087 O O . ILE A 1 136 ? 2.6 -24.5 -18.219 1 91.31 136 ILE A O 1
ATOM 1091 N N . CYS A 1 137 ? 3.527 -26.562 -18.391 1 89.69 137 CYS A N 1
ATOM 1092 C CA . CYS A 1 137 ? 3.764 -26.438 -19.812 1 89.69 137 CYS A CA 1
ATOM 1093 C C . CYS A 1 137 ? 2.762 -27.266 -20.609 1 89.69 137 CYS A C 1
ATOM 1095 O O . CYS A 1 137 ? 2.539 -28.438 -20.297 1 89.69 137 CYS A O 1
ATOM 1097 N N . HIS A 1 138 ? 2.188 -26.594 -21.547 1 85.5 138 HIS A N 1
ATOM 1098 C CA . HIS A 1 138 ? 1.237 -27.297 -22.406 1 85.5 138 HIS A CA 1
ATOM 1099 C C . HIS A 1 138 ? 1.656 -27.219 -23.875 1 85.5 138 HIS A C 1
ATOM 1101 O O . HIS A 1 138 ? 2.076 -26.172 -24.344 1 85.5 138 HIS A O 1
ATOM 1107 N N . PRO A 1 139 ? 1.529 -28.344 -24.531 1 79.69 139 PRO A N 1
ATOM 1108 C CA . PRO A 1 139 ? 1.967 -28.406 -25.922 1 79.69 139 PRO A CA 1
ATOM 1109 C C . PRO A 1 139 ? 1.222 -27.406 -26.812 1 79.69 139 PRO A C 1
ATOM 1111 O O . PRO A 1 139 ? 1.758 -26.969 -27.844 1 79.69 139 PRO A O 1
ATOM 1114 N N . ARG A 1 140 ? 0.072 -27.078 -26.469 1 76.38 140 ARG A N 1
ATOM 1115 C CA . ARG A 1 140 ? -0.718 -26.172 -27.281 1 76.38 140 ARG A CA 1
ATOM 1116 C C . ARG A 1 140 ? -0.333 -24.719 -27.031 1 76.38 140 ARG A C 1
ATOM 1118 O O . ARG A 1 140 ? -0.89 -23.797 -27.641 1 76.38 140 ARG A O 1
ATOM 1125 N N . ASN A 1 141 ? 0.549 -24.469 -26.125 1 71.06 141 ASN A N 1
ATOM 1126 C CA . ASN A 1 141 ? 1.055 -23.141 -25.828 1 71.06 141 ASN A CA 1
ATOM 1127 C C . ASN A 1 141 ? 2.564 -23.047 -26.047 1 71.06 141 ASN A C 1
ATOM 1129 O O . ASN A 1 141 ? 3.314 -22.812 -25.094 1 71.06 141 ASN A O 1
ATOM 1133 N N . PRO A 1 142 ? 3.023 -23.219 -27.281 1 63.41 142 PRO A N 1
ATOM 1134 C CA . PRO A 1 142 ? 4.465 -23.297 -27.516 1 63.41 142 PRO A CA 1
ATOM 1135 C C . PRO A 1 142 ? 5.191 -21.984 -27.219 1 63.41 142 PRO A C 1
ATOM 1137 O O . PRO A 1 142 ? 6.398 -21.984 -26.953 1 63.41 142 PRO A O 1
ATOM 1140 N N . GLY A 1 143 ? 4.504 -20.938 -27.172 1 62.12 143 GLY A N 1
ATOM 1141 C CA . GLY A 1 143 ? 5.164 -19.656 -27.047 1 62.12 143 GLY A CA 1
ATOM 1142 C C . GLY A 1 143 ? 5.457 -19.25 -25.609 1 62.12 143 GLY A C 1
ATOM 1143 O O . GLY A 1 143 ? 6.176 -18.281 -25.375 1 62.12 143 GLY A O 1
ATOM 1144 N N . SER A 1 144 ? 5.043 -20.062 -24.703 1 67.38 144 SER A N 1
ATOM 1145 C CA . SER A 1 144 ? 5.316 -19.656 -23.328 1 67.38 144 SER A CA 1
ATOM 1146 C C . SER A 1 144 ? 6.684 -20.156 -22.859 1 67.38 144 SER A C 1
ATOM 1148 O O . SER A 1 144 ? 6.984 -21.344 -22.953 1 67.38 144 SER A O 1
ATOM 1150 N N . MET A 1 145 ? 7.664 -19.25 -22.844 1 83.06 145 MET A N 1
ATOM 1151 C CA . MET A 1 145 ? 8.992 -19.625 -22.375 1 83.06 145 MET A CA 1
ATOM 1152 C C . MET A 1 145 ? 9.242 -19.094 -20.969 1 83.06 145 MET A C 1
ATOM 1154 O O . MET A 1 145 ? 9.375 -17.891 -20.766 1 83.06 145 MET A O 1
ATOM 1158 N N . LEU A 1 146 ? 9.305 -20.109 -20.109 1 91.5 146 LEU A N 1
ATOM 1159 C CA . LEU A 1 146 ? 9.57 -19.797 -18.719 1 91.5 146 LEU A CA 1
ATOM 1160 C C . LEU A 1 146 ? 11.07 -19.703 -18.453 1 91.5 146 LEU A C 1
ATOM 1162 O O . LEU A 1 146 ? 11.836 -20.547 -18.922 1 91.5 146 LEU A O 1
ATOM 1166 N N . ALA A 1 147 ? 11.406 -18.703 -17.812 1 94.12 147 ALA A N 1
ATOM 1167 C CA . ALA A 1 147 ? 12.812 -18.562 -17.438 1 94.12 147 ALA A CA 1
ATOM 1168 C C . ALA A 1 147 ? 13.094 -19.234 -16.094 1 94.12 147 ALA A C 1
ATOM 1170 O O . ALA A 1 147 ? 14.164 -19.812 -15.898 1 94.12 147 ALA A O 1
ATOM 1171 N N . ALA A 1 148 ? 12.141 -19.141 -15.242 1 96.75 148 ALA A N 1
ATOM 1172 C CA . ALA A 1 148 ? 12.367 -19.703 -13.914 1 96.75 148 ALA A CA 1
ATOM 1173 C C . ALA A 1 148 ? 11.062 -20.234 -13.312 1 96.75 148 ALA A C 1
ATOM 1175 O O . ALA A 1 148 ? 10.023 -19.578 -13.398 1 96.75 148 ALA A O 1
ATOM 1176 N N . VAL A 1 149 ? 11.125 -21.422 -12.727 1 96.69 149 VAL A N 1
ATOM 1177 C CA . VAL A 1 149 ? 10.031 -22.047 -11.984 1 96.69 149 VAL A CA 1
ATOM 1178 C C . VAL A 1 149 ? 10.547 -22.547 -10.641 1 96.69 149 VAL A C 1
ATOM 1180 O O . VAL A 1 149 ? 11.484 -23.344 -10.586 1 96.69 149 VAL A O 1
ATOM 1183 N N . HIS A 1 150 ? 9.945 -22.062 -9.602 1 98.06 150 HIS A N 1
ATOM 1184 C CA . HIS A 1 150 ? 10.328 -22.469 -8.258 1 98.06 150 HIS A CA 1
ATOM 1185 C C . HIS A 1 150 ? 9.25 -23.359 -7.625 1 98.06 150 HIS A C 1
ATOM 1187 O O . HIS A 1 150 ? 8.109 -22.922 -7.461 1 98.06 150 HIS A O 1
ATOM 1193 N N . LEU A 1 151 ? 9.609 -24.578 -7.25 1 97.62 151 LEU A N 1
ATOM 1194 C CA . LEU A 1 151 ? 8.672 -25.547 -6.672 1 97.62 151 LEU A CA 1
ATOM 1195 C C . LEU A 1 151 ? 9.258 -26.188 -5.418 1 97.62 151 LEU A C 1
ATOM 1197 O O . LEU A 1 151 ? 8.727 -27.172 -4.918 1 97.62 151 LEU A O 1
ATOM 1201 N N . GLU A 1 152 ? 10.352 -25.578 -4.965 1 97.75 152 GLU A N 1
ATOM 1202 C CA . GLU A 1 152 ? 10.984 -26.141 -3.773 1 97.75 152 GLU A CA 1
ATOM 1203 C C . GLU A 1 152 ? 10.102 -25.938 -2.539 1 97.75 152 GLU A C 1
ATOM 1205 O O . GLU A 1 152 ? 9.164 -25.156 -2.561 1 97.75 152 GLU A O 1
ATOM 1210 N N . ASN A 1 153 ? 10.344 -26.688 -1.473 1 98.25 153 ASN A N 1
ATOM 1211 C CA . ASN A 1 153 ? 9.648 -26.609 -0.192 1 98.25 153 ASN A CA 1
ATOM 1212 C C . ASN A 1 153 ? 8.156 -26.891 -0.343 1 98.25 153 ASN A C 1
ATOM 1214 O O . ASN A 1 153 ? 7.324 -26.141 0.178 1 98.25 153 ASN A O 1
ATOM 1218 N N . ASN A 1 154 ? 7.918 -27.859 -1.172 1 98.19 154 ASN A N 1
ATOM 1219 C CA . ASN A 1 154 ? 6.613 -28.5 -1.292 1 98.19 154 ASN A CA 1
ATOM 1220 C C . ASN A 1 154 ? 6.664 -29.953 -0.842 1 98.19 154 ASN A C 1
ATOM 1222 O O . ASN A 1 154 ? 7.559 -30.344 -0.089 1 98.19 154 ASN A O 1
ATOM 1226 N N . ARG A 1 155 ? 5.641 -30.688 -1.113 1 97.06 155 ARG A N 1
ATOM 1227 C CA . ARG A 1 155 ? 5.57 -32.094 -0.756 1 97.06 155 ARG A CA 1
ATOM 1228 C C . ARG A 1 155 ? 5.621 -32.969 -2 1 97.06 155 ARG A C 1
ATOM 1230 O O . ARG A 1 155 ? 4.898 -33.969 -2.092 1 97.06 155 ARG A O 1
ATOM 1237 N N . LEU A 1 156 ? 6.387 -32.594 -2.934 1 95.25 156 LEU A N 1
ATOM 1238 C CA . LEU A 1 156 ? 6.441 -33.25 -4.23 1 95.25 156 LEU A CA 1
ATOM 1239 C C . LEU A 1 156 ? 7.27 -34.531 -4.145 1 95.25 156 LEU A C 1
ATOM 1241 O O . LEU A 1 156 ? 8.305 -34.562 -3.469 1 95.25 156 LEU A O 1
ATOM 1245 N N . GLN A 1 157 ? 6.797 -35.531 -4.777 1 92.56 157 GLN A N 1
ATOM 1246 C CA . GLN A 1 157 ? 7.641 -36.688 -5.145 1 92.56 157 GLN A CA 1
ATOM 1247 C C . GLN A 1 157 ? 8.305 -36.438 -6.5 1 92.56 157 GLN A C 1
ATOM 1249 O O . GLN A 1 157 ? 7.727 -36.75 -7.543 1 92.56 157 GLN A O 1
ATOM 1254 N N . VAL A 1 158 ? 9.461 -36 -6.469 1 91.19 158 VAL A N 1
ATOM 1255 C CA . VAL A 1 158 ? 10.133 -35.469 -7.648 1 91.19 158 VAL A CA 1
ATOM 1256 C C . VAL A 1 158 ? 10.305 -36.594 -8.688 1 91.19 158 VAL A C 1
ATOM 1258 O O . VAL A 1 158 ? 10.211 -36.344 -9.891 1 91.19 158 VAL A O 1
ATOM 1261 N N . ASP A 1 159 ? 10.547 -37.812 -8.242 1 90.44 159 ASP A N 1
ATOM 1262 C CA . ASP A 1 159 ? 10.773 -38.938 -9.133 1 90.44 159 ASP A CA 1
ATOM 1263 C C . ASP A 1 159 ? 9.516 -39.281 -9.922 1 90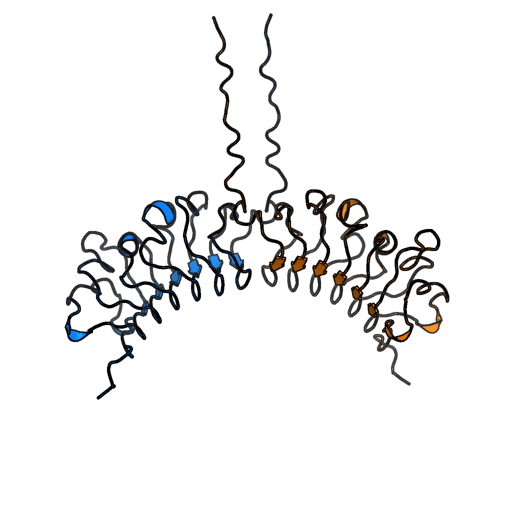.44 159 ASP A C 1
ATOM 1265 O O . ASP A 1 159 ? 9.578 -39.969 -10.93 1 90.44 159 ASP A O 1
ATOM 1269 N N . ARG A 1 160 ? 8.391 -38.719 -9.531 1 91.19 160 ARG A N 1
ATOM 1270 C CA . ARG A 1 160 ? 7.121 -39.062 -10.156 1 91.19 160 ARG A CA 1
ATOM 1271 C C . ARG A 1 160 ? 6.648 -37.969 -11.094 1 91.19 160 ARG A C 1
ATOM 1273 O O . ARG A 1 160 ? 5.594 -38.062 -11.719 1 91.19 160 ARG A O 1
ATOM 1280 N N . ILE A 1 161 ? 7.359 -36.969 -11.219 1 90.88 161 ILE A N 1
ATOM 1281 C CA . ILE A 1 161 ? 6.988 -35.844 -12.086 1 90.88 161 ILE A CA 1
ATOM 1282 C C . ILE A 1 161 ? 7.172 -36.25 -13.547 1 90.88 161 ILE A C 1
ATOM 1284 O O . ILE A 1 161 ? 8.25 -36.688 -13.945 1 90.88 161 ILE A O 1
ATOM 1288 N N . PRO A 1 162 ? 6.137 -36.062 -14.305 1 90.06 162 PRO A N 1
ATOM 1289 C CA . PRO A 1 162 ? 6.273 -36.406 -15.727 1 90.06 162 PRO A CA 1
ATOM 1290 C C . PRO A 1 162 ? 7.406 -35.656 -16.406 1 90.06 162 PRO A C 1
ATOM 1292 O O . PRO A 1 162 ? 7.648 -34.5 -16.094 1 90.06 162 PRO A O 1
ATOM 1295 N N . ALA A 1 163 ? 8.07 -36.219 -17.438 1 83 163 ALA A N 1
ATOM 1296 C CA . ALA A 1 163 ? 9.273 -35.688 -18.078 1 83 163 ALA A CA 1
ATOM 1297 C C . ALA A 1 163 ? 8.977 -34.438 -18.875 1 83 163 ALA A C 1
ATOM 1299 O O . ALA A 1 163 ? 9.828 -33.531 -18.984 1 83 163 ALA A O 1
ATOM 1300 N N . ASP A 1 164 ? 7.746 -34.219 -19.344 1 86.75 164 ASP A N 1
ATOM 1301 C CA . ASP A 1 164 ? 7.457 -33.062 -20.219 1 86.75 164 ASP A CA 1
ATOM 1302 C C . ASP A 1 164 ? 6.781 -31.938 -19.453 1 86.75 164 ASP A C 1
ATOM 1304 O O . ASP A 1 164 ? 6.32 -30.969 -20.062 1 86.75 164 ASP A O 1
ATOM 1308 N N . THR A 1 165 ? 6.773 -32.062 -18.141 1 88.44 165 THR A N 1
ATOM 1309 C CA . THR A 1 165 ? 6.102 -31.094 -17.281 1 88.44 165 THR A CA 1
ATOM 1310 C C . THR A 1 165 ? 6.734 -29.703 -17.438 1 88.44 165 THR A C 1
ATOM 1312 O O . THR A 1 165 ? 6.039 -28.688 -17.406 1 88.44 165 THR A O 1
ATOM 1315 N N . PHE A 1 166 ? 8.102 -29.703 -17.641 1 90.44 166 PHE A N 1
ATOM 1316 C CA . PHE A 1 166 ? 8.844 -28.453 -17.672 1 90.44 166 PHE A CA 1
ATOM 1317 C C . PHE A 1 166 ? 9.469 -28.234 -19.047 1 90.44 166 PHE A C 1
ATOM 1319 O O . PHE A 1 166 ? 10.562 -27.672 -19.156 1 90.44 166 PHE A O 1
ATOM 1326 N N . SER A 1 167 ? 8.789 -28.703 -20.094 1 87.44 167 SER A N 1
ATOM 1327 C CA . SER A 1 167 ? 9.312 -28.656 -21.453 1 87.44 167 SER A CA 1
ATOM 1328 C C . SER A 1 167 ? 9.391 -27.219 -21.969 1 87.44 167 SER A C 1
ATOM 1330 O O . SER A 1 167 ? 10.141 -26.922 -22.891 1 87.44 167 SER A O 1
ATOM 1332 N N . CYS A 1 168 ? 8.727 -26.359 -21.312 1 89 168 CYS A N 1
ATOM 1333 C CA . CYS A 1 168 ? 8.68 -24.984 -21.781 1 89 168 CYS A CA 1
ATOM 1334 C C . CYS A 1 168 ? 9.742 -24.141 -21.078 1 89 168 CYS A C 1
ATOM 1336 O O . CYS A 1 168 ? 9.867 -22.938 -21.344 1 89 168 CYS A O 1
ATOM 1338 N N . LEU A 1 169 ? 10.492 -24.672 -20.234 1 90.19 169 LEU A N 1
ATOM 1339 C CA . LEU A 1 169 ? 11.562 -23.953 -19.562 1 90.19 169 LEU A CA 1
ATOM 1340 C C . LEU A 1 169 ? 12.727 -23.688 -20.516 1 90.19 169 LEU A C 1
ATOM 1342 O O . LEU A 1 169 ? 13.164 -24.594 -21.234 1 90.19 169 LEU A O 1
ATOM 1346 N N . ILE A 1 170 ? 13.203 -22.484 -20.5 1 88.62 170 ILE A N 1
ATOM 1347 C CA . ILE A 1 170 ? 14.281 -22.094 -21.406 1 88.62 170 ILE A CA 1
ATOM 1348 C C . ILE A 1 170 ? 15.57 -22.812 -21.016 1 88.62 170 ILE A C 1
ATOM 1350 O O . ILE A 1 170 ? 16.281 -23.312 -21.891 1 88.62 170 ILE A O 1
ATOM 1354 N N . ASP A 1 171 ? 15.82 -22.828 -19.766 1 88.75 171 ASP A N 1
ATOM 1355 C CA . ASP A 1 171 ? 17 -23.484 -19.219 1 88.75 171 ASP A CA 1
ATOM 1356 C C . ASP A 1 171 ? 16.656 -24.281 -17.969 1 88.75 171 ASP A C 1
ATOM 1358 O O . ASP A 1 171 ? 15.93 -23.797 -17.094 1 88.75 171 ASP A O 1
ATOM 1362 N N . ALA A 1 172 ? 17.25 -25.422 -17.953 1 85.44 172 ALA A N 1
ATOM 1363 C CA . ALA A 1 172 ? 17 -26.312 -16.812 1 85.44 172 ALA A CA 1
ATOM 1364 C C . ALA A 1 172 ? 17.453 -25.688 -15.508 1 85.44 172 ALA A C 1
ATOM 1366 O O . ALA A 1 172 ? 16.922 -26 -14.438 1 85.44 172 ALA A O 1
ATOM 1367 N N . GLN A 1 173 ? 18.328 -24.75 -15.602 1 92 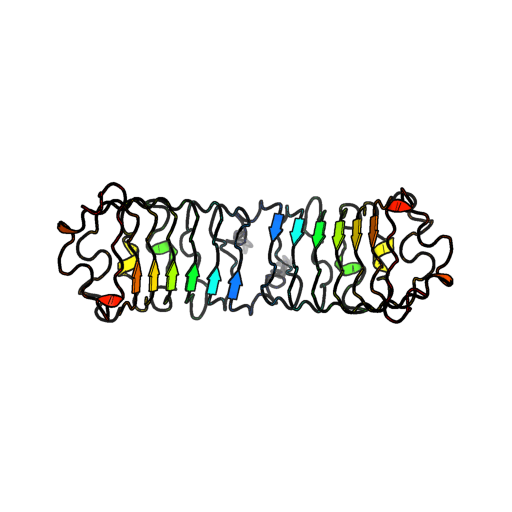173 GLN A N 1
ATOM 1368 C CA . GLN A 1 173 ? 18.859 -24.109 -14.406 1 92 173 GLN A CA 1
ATOM 1369 C C . GLN A 1 173 ? 17.797 -23.25 -13.727 1 92 173 GLN A C 1
ATOM 1371 O O . GLN A 1 173 ? 17.922 -22.922 -12.547 1 92 173 GLN A O 1
ATOM 1376 N N . GLY A 1 174 ? 16.797 -22.969 -14.469 1 95.06 174 GLY A N 1
ATOM 1377 C CA . GLY A 1 174 ? 15.742 -22.141 -13.938 1 95.06 174 GLY A CA 1
ATOM 1378 C C . GLY A 1 174 ? 14.734 -22.906 -13.109 1 95.06 174 GLY A C 1
ATOM 1379 O O . GLY A 1 174 ? 13.891 -22.312 -12.43 1 95.06 174 GLY A O 1
ATOM 1380 N N . LEU A 1 175 ? 14.859 -24.188 -13.133 1 95.12 175 LEU A N 1
ATOM 1381 C CA . LEU A 1 175 ? 13.945 -25.031 -12.375 1 95.12 175 LEU A CA 1
ATOM 1382 C C . LEU A 1 175 ? 14.508 -25.344 -10.992 1 95.12 175 LEU A C 1
ATOM 1384 O O . LEU A 1 175 ? 15.625 -25.859 -10.867 1 95.12 175 LEU A O 1
ATOM 1388 N N . VAL A 1 176 ? 13.773 -24.984 -9.969 1 97 176 VAL A N 1
ATOM 1389 C CA . VAL A 1 176 ? 14.195 -25.281 -8.602 1 97 176 VAL A CA 1
ATOM 1390 C C . VAL A 1 176 ? 13.18 -26.203 -7.934 1 97 176 VAL A C 1
ATOM 1392 O O . VAL A 1 176 ? 12.055 -25.781 -7.641 1 97 176 VAL A O 1
ATOM 1395 N N . LEU A 1 177 ? 13.586 -27.391 -7.59 1 96 177 LEU A N 1
ATOM 1396 C CA . LEU A 1 177 ? 12.672 -28.375 -7.043 1 96 177 LEU A CA 1
ATOM 1397 C C . LEU A 1 177 ? 13.039 -28.719 -5.602 1 96 177 LEU A C 1
ATOM 1399 O O . LEU A 1 177 ? 12.203 -29.234 -4.855 1 96 177 LEU A O 1
ATOM 1403 N N . TYR A 1 178 ? 14.359 -28.531 -5.297 1 95 178 TYR A N 1
ATOM 1404 C CA . TYR A 1 178 ? 14.836 -28.953 -3.986 1 95 178 TYR A CA 1
ATOM 1405 C C . TYR A 1 178 ? 15.18 -27.75 -3.115 1 95 178 TYR A C 1
ATOM 1407 O O . TYR A 1 178 ? 15.539 -26.688 -3.625 1 95 178 TYR A O 1
ATOM 1415 N N . PRO A 1 179 ? 14.891 -27.875 -1.689 1 96.44 179 PRO A N 1
ATOM 1416 C CA . PRO A 1 179 ? 14.469 -29.094 -0.993 1 96.44 179 PRO A CA 1
ATOM 1417 C C . PRO A 1 179 ? 12.953 -29.281 -0.99 1 96.44 179 PRO A C 1
ATOM 1419 O O . PRO A 1 179 ? 12.219 -28.375 -1.368 1 96.44 179 PRO A O 1
ATOM 1422 N N . GLN A 1 180 ? 12.508 -30.547 -0.718 1 96.25 180 GLN A N 1
ATOM 1423 C CA . GLN A 1 180 ? 11.094 -30.859 -0.485 1 96.25 180 GLN A CA 1
ATOM 1424 C C . GLN A 1 180 ? 10.844 -31.188 0.981 1 96.25 180 GLN A C 1
ATOM 1426 O O . GLN A 1 180 ? 11.742 -31.672 1.678 1 96.25 180 GLN A O 1
ATOM 1431 N N . GLN A 1 181 ? 9.672 -30.781 1.402 1 92.06 181 GLN A N 1
ATOM 1432 C CA . GLN A 1 181 ? 9.32 -31.094 2.785 1 92.06 181 GLN A CA 1
ATOM 1433 C C . GLN A 1 181 ? 9.195 -32.594 3 1 92.06 181 GLN A C 1
ATOM 1435 O O . GLN A 1 181 ? 8.562 -33.281 2.201 1 92.06 181 GLN A O 1
ATOM 1440 N N . GLY A 1 182 ? 9.664 -33.125 4.207 1 80.81 182 GLY A N 1
ATOM 1441 C CA . GLY A 1 182 ? 9.586 -34.531 4.562 1 80.81 182 GLY A CA 1
ATOM 1442 C C . GLY A 1 182 ? 10.648 -35.375 3.889 1 80.81 182 GLY A C 1
ATOM 1443 O O . GLY A 1 182 ? 10.805 -36.562 4.199 1 80.81 182 GLY A O 1
ATOM 1444 N N . GLN A 1 183 ? 11.25 -35.031 2.832 1 68.75 183 GLN A N 1
ATOM 1445 C CA . GLN A 1 183 ? 12.266 -35.875 2.184 1 68.75 183 GLN A CA 1
ATOM 1446 C C . GLN A 1 183 ? 13.656 -35.562 2.721 1 68.75 183 GLN A C 1
ATOM 1448 O O . GLN A 1 183 ? 14.008 -34.375 2.883 1 68.75 183 GLN A O 1
ATOM 1453 N N . SER A 1 184 ? 14.125 -36.219 3.84 1 51.91 184 SER A N 1
ATOM 1454 C CA . SER A 1 184 ? 15.508 -36.25 4.309 1 51.91 184 SER A CA 1
ATOM 1455 C C . SER A 1 184 ? 16.484 -36.219 3.143 1 51.91 184 SER A C 1
ATOM 1457 O O . SER A 1 184 ? 16.25 -36.844 2.111 1 51.91 184 SER A O 1
ATOM 1459 N N . ASN A 1 185 ? 17.109 -35.062 2.684 1 47.19 185 ASN A N 1
ATOM 1460 C CA . ASN A 1 185 ? 18.266 -35.25 1.809 1 47.19 185 ASN A CA 1
ATOM 1461 C C . ASN A 1 185 ? 19.062 -36.5 2.168 1 47.19 185 ASN A C 1
ATOM 1463 O O . ASN A 1 185 ? 19.688 -36.562 3.223 1 47.19 185 ASN A O 1
ATOM 1467 N N . SER A 1 186 ? 18.578 -37.688 2.129 1 33.88 186 SER A N 1
ATOM 1468 C CA . SER A 1 186 ? 19.641 -38.688 2.168 1 33.88 186 SER A CA 1
ATOM 1469 C C . SER A 1 186 ? 20.547 -38.594 0.943 1 33.88 186 SER A C 1
ATOM 1471 O O . SER A 1 186 ? 20.078 -38.25 -0.147 1 33.88 186 SER A O 1
ATOM 1473 N N . MET B 1 1 ? -45.125 5.965 -29.766 1 23.44 1 MET B N 1
ATOM 1474 C CA . MET B 1 1 ? -43.75 5.594 -30.203 1 23.44 1 MET B CA 1
ATOM 1475 C C . MET B 1 1 ? -42.75 5.809 -29.078 1 23.44 1 MET B C 1
ATOM 1477 O O . MET B 1 1 ? -42.469 6.949 -28.703 1 23.44 1 MET B O 1
ATOM 1481 N N . TRP B 1 2 ? -42.719 5 -27.984 1 21.09 2 TRP B N 1
ATOM 1482 C CA . TRP B 1 2 ? -42.438 4.844 -26.562 1 21.09 2 TRP B CA 1
ATOM 1483 C C . TRP B 1 2 ? -40.938 4.707 -26.312 1 21.09 2 TRP B C 1
ATOM 1485 O O . TRP B 1 2 ? -40.312 3.768 -26.797 1 21.09 2 TRP B O 1
ATOM 1495 N N . LEU B 1 3 ? -40.156 5.871 -26.312 1 21.66 3 LEU B N 1
ATOM 1496 C CA . LEU B 1 3 ? -38.719 6.082 -26.188 1 21.66 3 LEU B CA 1
ATOM 1497 C C . LEU B 1 3 ? -38.156 5.445 -24.922 1 21.66 3 LEU B C 1
ATOM 1499 O O . LEU B 1 3 ? -38.594 5.793 -23.812 1 21.66 3 LEU B O 1
ATOM 1503 N N . ALA B 1 4 ? -37.781 4.059 -24.891 1 22.11 4 ALA B N 1
ATOM 1504 C CA . ALA B 1 4 ? -37.25 3.121 -23.891 1 22.11 4 ALA B CA 1
ATOM 1505 C C . ALA B 1 4 ? -36 3.666 -23.234 1 22.11 4 ALA B C 1
ATOM 1507 O O . ALA B 1 4 ? -35 3.947 -23.906 1 22.11 4 ALA B O 1
ATOM 1508 N N . CYS B 1 5 ? -36.062 4.641 -22.266 1 21.22 5 CYS B N 1
ATOM 1509 C CA . CYS B 1 5 ? -35.125 5.238 -21.328 1 21.22 5 CYS B CA 1
ATOM 1510 C C . CYS B 1 5 ? -34.219 4.18 -20.703 1 21.22 5 CYS B C 1
ATOM 1512 O O . CYS B 1 5 ? -34.688 3.27 -20.031 1 21.22 5 CYS B O 1
ATOM 1514 N N . CYS B 1 6 ? -33.188 3.709 -21.5 1 22.61 6 CYS B N 1
ATOM 1515 C CA . CYS B 1 6 ? -32.156 2.695 -21.234 1 22.61 6 CYS B CA 1
ATOM 1516 C C . CYS B 1 6 ? -31.562 2.885 -19.844 1 22.61 6 CYS B C 1
ATOM 1518 O O . CYS B 1 6 ? -31.109 3.979 -19.5 1 22.61 6 CYS B O 1
ATOM 1520 N N . ALA B 1 7 ? -32.031 2.295 -18.719 1 25.19 7 ALA B N 1
ATOM 1521 C CA . ALA B 1 7 ? -31.672 1.928 -17.344 1 25.19 7 ALA B CA 1
ATOM 1522 C C . ALA B 1 7 ? -30.203 1.523 -17.234 1 25.19 7 ALA B C 1
ATOM 1524 O O . ALA B 1 7 ? -29.844 0.397 -17.578 1 25.19 7 ALA B O 1
ATOM 1525 N N . ALA B 1 8 ? -29.203 2.273 -17.828 1 28.83 8 ALA B N 1
ATOM 1526 C CA . ALA B 1 8 ? -27.812 1.884 -17.641 1 28.83 8 ALA B CA 1
ATOM 1527 C C . ALA B 1 8 ? -27.5 1.721 -16.156 1 28.83 8 ALA B C 1
ATOM 1529 O O . ALA B 1 8 ? -27.719 2.641 -15.359 1 28.83 8 ALA B O 1
ATOM 1530 N N . THR B 1 9 ? -27.547 0.54 -15.562 1 27.16 9 THR B N 1
ATOM 1531 C CA . THR B 1 9 ? -27.141 0.056 -14.25 1 27.16 9 THR B CA 1
ATOM 1532 C C . THR B 1 9 ? -25.766 0.609 -13.867 1 27.16 9 THR B C 1
ATOM 1534 O O . THR B 1 9 ? -24.797 0.397 -14.578 1 27.16 9 THR B O 1
ATOM 1537 N N . ARG B 1 10 ? -25.672 1.7 -13.234 1 30.48 10 ARG B N 1
ATOM 1538 C CA . ARG B 1 10 ? -24.469 2.275 -12.648 1 30.48 10 ARG B CA 1
ATOM 1539 C C . ARG B 1 10 ? -23.578 1.191 -12.039 1 30.48 10 ARG B C 1
ATOM 1541 O O . ARG B 1 10 ? -23.984 0.506 -11.094 1 30.48 10 ARG B O 1
ATOM 1548 N N . PRO B 1 11 ? -22.781 0.417 -12.852 1 30.08 11 PRO B N 1
ATOM 1549 C CA . PRO B 1 11 ? -21.906 -0.534 -12.18 1 30.08 11 PRO B CA 1
ATOM 1550 C C . PRO B 1 11 ? -21.172 0.079 -10.984 1 30.08 11 PRO B C 1
ATOM 1552 O O . PRO B 1 11 ? -20.328 0.961 -11.148 1 30.08 11 PRO B O 1
ATOM 1555 N N . ASP B 1 12 ? -21.75 0.614 -10 1 31.38 12 ASP B N 1
ATOM 1556 C CA . ASP B 1 12 ? -21.391 1.078 -8.664 1 31.38 12 ASP B CA 1
ATOM 1557 C C . ASP B 1 12 ? -20.219 0.293 -8.102 1 31.38 12 ASP B C 1
ATOM 1559 O O . ASP B 1 12 ? -19.406 0.833 -7.344 1 31.38 12 ASP B O 1
ATOM 1563 N N . ASP B 1 13 ? -20.219 -1.105 -8.016 1 32.03 13 ASP B N 1
ATOM 1564 C CA . ASP B 1 13 ? -19.969 -2.068 -6.949 1 32.03 13 ASP B CA 1
ATOM 1565 C C . ASP B 1 13 ? -18.484 -2.459 -6.895 1 32.03 13 ASP B C 1
ATOM 1567 O O . ASP B 1 13 ? -18.094 -3.307 -6.09 1 32.03 13 ASP B O 1
ATOM 1571 N N . GLY B 1 14 ? -17.797 -2.609 -7.867 1 32.72 14 GLY B N 1
ATOM 1572 C CA . GLY B 1 14 ? -16.578 -3.396 -7.766 1 32.72 14 GLY B CA 1
ATOM 1573 C C . GLY B 1 14 ? -15.438 -2.65 -7.105 1 32.72 14 GLY B C 1
ATOM 1574 O O . GLY B 1 14 ? -14.266 -2.904 -7.402 1 32.72 14 GLY B O 1
ATOM 1575 N N . SER B 1 15 ? -15.727 -1.436 -6.688 1 36.59 15 SER B N 1
ATOM 1576 C CA . SER B 1 15 ? -14.758 -0.661 -5.922 1 36.59 15 SER B CA 1
ATOM 1577 C C . SER B 1 15 ? -13.969 -1.553 -4.969 1 36.59 15 SER B C 1
ATOM 1579 O O . SER B 1 15 ? -14.328 -2.711 -4.75 1 36.59 15 SER B O 1
ATOM 1581 N N . PHE B 1 16 ? -12.891 -0.87 -4.18 1 44.41 16 PHE B N 1
ATOM 1582 C CA . PHE B 1 16 ? -12.359 -1.494 -2.975 1 44.41 16 PHE B CA 1
ATOM 1583 C C . PHE B 1 16 ? -13.484 -2.086 -2.133 1 44.41 16 PHE B C 1
ATOM 1585 O O . PHE B 1 16 ? -13.734 -1.629 -1.015 1 44.41 16 PHE B O 1
ATOM 1592 N N . THR B 1 17 ? -14.523 -2.533 -2.717 1 44.5 17 THR B N 1
ATOM 1593 C CA . THR B 1 17 ? -15.68 -3.031 -1.985 1 44.5 17 THR B CA 1
ATOM 1594 C C . THR B 1 17 ? -15.242 -3.855 -0.778 1 44.5 17 THR B C 1
ATOM 1596 O O . THR B 1 17 ? -15.773 -3.682 0.323 1 44.5 17 THR B O 1
ATOM 1599 N N . ASP B 1 18 ? -14.484 -4.898 -1.12 1 51.56 18 ASP B N 1
ATOM 1600 C CA . ASP B 1 18 ? -14.023 -5.625 0.058 1 51.56 18 ASP B CA 1
ATOM 1601 C C . ASP B 1 18 ? -13.031 -4.785 0.865 1 51.56 18 ASP B C 1
ATOM 1603 O O . ASP B 1 18 ? -12.953 -4.918 2.088 1 51.56 18 ASP B O 1
ATOM 1607 N N . ALA B 1 19 ? -12.453 -3.867 0.148 1 56.56 19 ALA B N 1
ATOM 1608 C CA . ALA B 1 19 ? -11.648 -2.846 0.815 1 56.56 19 ALA B CA 1
ATOM 1609 C C . ALA B 1 19 ? -12.539 -1.833 1.534 1 56.56 19 ALA B C 1
ATOM 1611 O O . ALA B 1 19 ? -12.055 -1.049 2.355 1 56.56 19 ALA B O 1
ATOM 1612 N N . ALA B 1 20 ? -13.781 -2.074 1.264 1 56.94 20 ALA B N 1
ATOM 1613 C CA . ALA B 1 20 ? -14.75 -1.121 1.79 1 56.94 20 ALA B CA 1
ATOM 1614 C C . ALA B 1 20 ? -14.773 -1.143 3.316 1 56.94 20 ALA B C 1
ATOM 1616 O O . ALA B 1 20 ? -15.133 -0.149 3.953 1 56.94 20 ALA B O 1
ATOM 1617 N N . SER B 1 21 ? -14.203 -2.27 3.652 1 72.06 21 SER B N 1
ATOM 1618 C CA . SER B 1 21 ? -14.336 -2.316 5.105 1 72.06 21 SER B CA 1
ATOM 1619 C C . SER B 1 21 ? -12.992 -2.098 5.789 1 72.06 21 SER B C 1
ATOM 1621 O O . SER B 1 21 ? -12.883 -2.211 7.012 1 72.06 21 SER B O 1
ATOM 1623 N N . LEU B 1 22 ? -12.117 -1.627 5.008 1 86.75 22 LEU B N 1
ATOM 1624 C CA . LEU B 1 22 ? -10.781 -1.459 5.57 1 86.75 22 LEU B CA 1
ATOM 1625 C C . LEU B 1 22 ? -10.734 -0.262 6.516 1 86.75 22 LEU B C 1
ATOM 1627 O O . LEU B 1 22 ? -11.219 0.819 6.176 1 86.75 22 LEU B O 1
ATOM 1631 N N . GLU B 1 23 ? -10.164 -0.532 7.672 1 93.94 23 GLU B N 1
ATOM 1632 C CA . GLU B 1 23 ? -10.055 0.543 8.656 1 93.94 23 GLU B CA 1
ATOM 1633 C C . GLU B 1 23 ? -8.664 1.174 8.625 1 93.94 23 GLU B C 1
ATOM 1635 O O . GLU B 1 23 ? -8.469 2.277 9.141 1 93.94 23 GLU B O 1
ATOM 1640 N N . ALA B 1 24 ? -7.746 0.395 8.18 1 96.44 24 ALA B N 1
ATOM 1641 C CA . ALA B 1 24 ? -6.383 0.894 8.031 1 96.44 24 ALA B CA 1
ATOM 1642 C C . ALA B 1 24 ? -5.828 0.585 6.648 1 96.44 24 ALA B C 1
ATOM 1644 O O . ALA B 1 24 ? -6.078 -0.488 6.094 1 96.44 24 ALA B O 1
ATOM 1645 N N . LEU B 1 25 ? -5.07 1.527 6.09 1 94.62 25 LEU B N 1
ATOM 1646 C CA . LEU B 1 25 ? -4.477 1.369 4.766 1 94.62 25 LEU B CA 1
ATOM 1647 C C . LEU B 1 25 ? -3.092 2.002 4.711 1 94.62 25 LEU B C 1
ATOM 1649 O O . LEU B 1 25 ? -2.916 3.156 5.105 1 94.62 25 LEU B O 1
ATOM 1653 N N . ASP B 1 26 ? -2.154 1.166 4.316 1 96.19 26 ASP B N 1
ATOM 1654 C CA . ASP B 1 26 ? -0.79 1.655 4.141 1 96.19 26 ASP B CA 1
ATOM 1655 C C . ASP B 1 26 ? -0.406 1.691 2.664 1 96.19 26 ASP B C 1
ATOM 1657 O O . ASP B 1 26 ? -0.307 0.646 2.018 1 96.19 26 ASP B O 1
ATOM 1661 N N . LEU B 1 27 ? -0.17 2.836 2.131 1 95.38 27 LEU B N 1
ATOM 1662 C CA . LEU B 1 27 ? 0.215 3.053 0.741 1 95.38 27 LEU B CA 1
ATOM 1663 C C . LEU B 1 27 ? 1.598 3.691 0.653 1 95.38 27 LEU B C 1
ATOM 1665 O O . LEU B 1 27 ? 1.885 4.434 -0.29 1 95.38 27 LEU B O 1
ATOM 1669 N N . SER B 1 28 ? 2.408 3.42 1.604 1 97.25 28 SER B N 1
ATOM 1670 C CA . SER B 1 28 ? 3.736 4.023 1.64 1 97.25 28 SER B CA 1
ATOM 1671 C C . SER B 1 28 ? 4.598 3.539 0.476 1 97.25 28 SER B C 1
ATOM 1673 O O . SER B 1 28 ? 4.387 2.439 -0.041 1 97.25 28 SER B O 1
ATOM 1675 N N . SER B 1 29 ? 5.492 4.367 0.052 1 96.94 29 SER B N 1
ATOM 1676 C CA . SER B 1 29 ? 6.523 4.031 -0.925 1 96.94 29 SER B CA 1
ATOM 1677 C C . SER B 1 29 ? 5.91 3.568 -2.24 1 96.94 29 SER B C 1
ATOM 1679 O O . SER B 1 29 ? 6.309 2.537 -2.789 1 96.94 29 SER B O 1
ATOM 1681 N N . ASN B 1 30 ? 4.93 4.395 -2.748 1 94.31 30 ASN B N 1
ATOM 1682 C CA . ASN B 1 30 ? 4.262 4.059 -4 1 94.31 30 ASN B CA 1
ATOM 1683 C C . ASN B 1 30 ? 4.406 5.176 -5.031 1 94.31 30 ASN B C 1
ATOM 1685 O O . ASN B 1 30 ? 3.732 5.164 -6.062 1 94.31 30 ASN B O 1
ATOM 1689 N N . GLN B 1 31 ? 5.211 6.074 -4.73 1 94.19 31 GLN B N 1
ATOM 1690 C CA . GLN B 1 31 ? 5.512 7.188 -5.621 1 94.19 31 GLN B CA 1
ATOM 1691 C C . GLN B 1 31 ? 4.254 7.992 -5.945 1 94.19 31 GLN B C 1
ATOM 1693 O O . GLN B 1 31 ? 4.082 8.453 -7.07 1 94.19 31 GLN B O 1
ATOM 1698 N N . LEU B 1 32 ? 3.354 8.078 -5.047 1 93.38 32 LEU B N 1
ATOM 1699 C CA . LEU B 1 32 ? 2.148 8.883 -5.227 1 93.38 32 LEU B CA 1
ATOM 1700 C C . LEU B 1 32 ? 2.482 10.367 -5.262 1 93.38 32 LEU B C 1
ATOM 1702 O O . LEU B 1 32 ? 3.324 10.844 -4.492 1 93.38 32 LEU B O 1
ATOM 1706 N N . THR B 1 33 ? 1.768 11.031 -6.137 1 93.19 33 THR B N 1
ATOM 1707 C CA . THR B 1 33 ? 2.027 12.461 -6.254 1 93.19 33 THR B CA 1
ATOM 1708 C C . THR B 1 33 ? 0.896 13.266 -5.629 1 93.19 33 THR B C 1
ATOM 1710 O O . THR B 1 33 ? 1.013 14.484 -5.465 1 93.19 33 THR B O 1
ATOM 1713 N N . SER B 1 34 ? -0.142 12.578 -5.238 1 92.69 34 SER B N 1
ATOM 1714 C CA . SER B 1 34 ? -1.283 13.188 -4.566 1 92.69 34 SER B CA 1
ATOM 1715 C C . SER B 1 34 ? -1.977 12.188 -3.641 1 92.69 34 SER B C 1
ATOM 1717 O O . SER B 1 34 ? -1.795 10.977 -3.777 1 92.69 34 SER B O 1
ATOM 1719 N N . VAL B 1 35 ? -2.684 12.688 -2.717 1 93.12 35 VAL B N 1
ATOM 1720 C CA . VAL B 1 35 ? -3.504 11.836 -1.867 1 93.12 35 VAL B CA 1
ATOM 1721 C C . VAL B 1 35 ? -4.641 11.234 -2.688 1 93.12 35 VAL B C 1
ATOM 1723 O O . VAL B 1 35 ? -5.34 11.945 -3.412 1 93.12 35 VAL B O 1
ATOM 1726 N N . PRO B 1 36 ? -4.816 9.922 -2.453 1 85.69 36 PRO B N 1
ATOM 1727 C CA . PRO B 1 36 ? -5.891 9.289 -3.221 1 85.69 36 PRO B CA 1
ATOM 1728 C C . PRO B 1 36 ? -7.281 9.719 -2.76 1 85.69 36 PRO B C 1
ATOM 1730 O O . PRO B 1 36 ? -7.492 9.969 -1.57 1 85.69 36 PRO B O 1
ATOM 1733 N N . THR B 1 37 ? -8.25 9.789 -3.693 1 77.56 37 THR B N 1
ATOM 1734 C CA . THR B 1 37 ? -9.586 10.266 -3.367 1 77.56 37 THR B CA 1
ATOM 1735 C C . THR B 1 37 ? -10.555 9.094 -3.209 1 77.56 37 THR B C 1
ATOM 1737 O O . THR B 1 37 ? -11.648 9.258 -2.662 1 77.56 37 THR B O 1
ATOM 1740 N N . ASN B 1 38 ? -10.219 7.883 -3.602 1 78.56 38 ASN B N 1
ATOM 1741 C CA . ASN B 1 38 ? -11.102 6.723 -3.523 1 78.56 38 ASN B CA 1
ATOM 1742 C C . ASN B 1 38 ? -10.719 5.805 -2.365 1 78.56 38 ASN B C 1
ATOM 1744 O O . ASN B 1 38 ? -10.555 4.598 -2.551 1 78.56 38 ASN B O 1
ATOM 1748 N N . LEU B 1 39 ? -10.781 6.445 -1.259 1 88.19 39 LEU B N 1
ATOM 1749 C CA . LEU B 1 39 ? -10.414 5.707 -0.055 1 88.19 39 LEU B CA 1
ATOM 1750 C C . LEU B 1 39 ? -11.609 4.941 0.5 1 88.19 39 LEU B C 1
ATOM 1752 O O . LEU B 1 39 ? -12.758 5.371 0.338 1 88.19 39 LEU B O 1
ATOM 1756 N N . PRO B 1 40 ? -11.375 3.83 1.111 1 87.19 40 PRO B N 1
ATOM 1757 C CA . PRO B 1 40 ? -12.477 3.094 1.731 1 87.19 40 PRO B CA 1
ATOM 1758 C C . PRO B 1 40 ? -13.25 3.936 2.742 1 87.19 40 PRO B C 1
ATOM 1760 O O . PRO B 1 40 ? -12.648 4.645 3.553 1 87.19 40 PRO B O 1
ATOM 1763 N N . ARG B 1 41 ? -14.539 3.807 2.707 1 90.69 41 ARG B N 1
ATOM 1764 C CA . ARG B 1 41 ? -15.43 4.676 3.469 1 90.69 41 ARG B CA 1
ATOM 1765 C C . ARG B 1 41 ? -15.172 4.551 4.965 1 90.69 41 ARG B C 1
ATOM 1767 O O . ARG B 1 41 ? -15.297 5.523 5.711 1 90.69 41 ARG B O 1
ATOM 1774 N N . ARG B 1 42 ? -14.758 3.4 5.438 1 93.88 42 ARG B N 1
ATOM 1775 C CA . ARG B 1 42 ? -14.633 3.166 6.875 1 93.88 42 ARG B CA 1
ATOM 1776 C C . ARG B 1 42 ? -13.203 3.371 7.344 1 93.88 42 ARG B C 1
ATOM 1778 O O . ARG B 1 42 ? -12.867 3.049 8.484 1 93.88 42 ARG B O 1
ATOM 1785 N N . LEU B 1 43 ? -12.375 3.904 6.531 1 94.19 43 LEU B N 1
ATOM 1786 C CA . LEU B 1 43 ? -10.953 4.07 6.812 1 94.19 43 LEU B CA 1
ATOM 1787 C C . LEU B 1 43 ? -10.742 4.984 8.016 1 94.19 43 LEU B C 1
ATOM 1789 O O . LEU B 1 43 ? -11.336 6.062 8.094 1 94.19 43 LEU B O 1
ATOM 1793 N N . ARG B 1 44 ? -9.859 4.539 8.906 1 97.56 44 ARG B N 1
ATOM 1794 C CA . ARG B 1 44 ? -9.555 5.305 10.117 1 97.56 44 ARG B CA 1
ATOM 1795 C C . ARG B 1 44 ? -8.094 5.727 10.148 1 97.56 44 ARG B C 1
ATOM 1797 O O . ARG B 1 44 ? -7.746 6.75 10.742 1 97.56 44 ARG B O 1
ATOM 1804 N N . LYS B 1 45 ? -7.305 4.863 9.617 1 98.31 45 LYS B N 1
ATOM 1805 C CA . LYS B 1 45 ? -5.867 5.117 9.594 1 98.31 45 LYS B CA 1
ATOM 1806 C C . LYS B 1 45 ? -5.316 5.039 8.172 1 98.31 45 LYS B C 1
ATOM 1808 O O . LYS B 1 45 ? -5.488 4.027 7.488 1 98.31 45 LYS B O 1
ATOM 1813 N N . LEU B 1 46 ? -4.715 6.113 7.723 1 97.31 46 LEU B N 1
ATOM 1814 C CA . LEU B 1 46 ? -4.109 6.172 6.395 1 97.31 46 LEU B CA 1
ATOM 1815 C C . LEU B 1 46 ? -2.631 6.527 6.484 1 97.31 46 LEU B C 1
ATOM 1817 O O . LEU B 1 46 ? -2.27 7.57 7.035 1 97.31 46 LEU B O 1
ATOM 1821 N N . THR B 1 47 ? -1.799 5.629 5.98 1 98.44 47 THR B N 1
ATOM 1822 C CA . THR B 1 47 ? -0.357 5.852 5.961 1 98.44 47 THR B CA 1
ATOM 1823 C C . THR B 1 47 ? 0.132 6.086 4.535 1 98.44 47 THR B C 1
ATOM 1825 O O . THR B 1 47 ? -0.052 5.234 3.66 1 98.44 47 THR B O 1
ATOM 1828 N N . LEU B 1 48 ? 0.738 7.219 4.301 1 97.81 48 LEU B N 1
ATOM 1829 C CA . LEU B 1 48 ? 1.219 7.625 2.984 1 97.81 48 LEU B CA 1
ATOM 1830 C C . LEU B 1 48 ? 2.674 8.078 3.051 1 97.81 48 LEU B C 1
ATOM 1832 O O . LEU B 1 48 ? 3.076 9 2.34 1 97.81 48 LEU B O 1
ATOM 1836 N N . ARG B 1 49 ? 3.428 7.441 3.875 1 98.56 49 ARG B N 1
ATOM 1837 C CA . ARG B 1 49 ? 4.816 7.836 4.078 1 98.56 49 ARG B CA 1
ATOM 1838 C C . ARG B 1 49 ? 5.66 7.516 2.848 1 98.56 49 ARG B C 1
ATOM 1840 O O . ARG B 1 49 ? 5.352 6.582 2.102 1 98.56 49 ARG B O 1
ATOM 1847 N N . HIS B 1 50 ? 6.715 8.281 2.668 1 98.5 50 HIS B N 1
ATOM 1848 C CA . HIS B 1 50 ? 7.707 8.023 1.633 1 98.5 50 HIS B CA 1
ATOM 1849 C C . HIS B 1 50 ? 7.062 7.965 0.251 1 98.5 50 HIS B C 1
ATOM 1851 O O . HIS B 1 50 ? 7.262 7 -0.491 1 98.5 50 HIS B O 1
ATOM 1857 N N . ASN B 1 51 ? 6.367 9.008 -0.098 1 97.38 51 ASN B N 1
ATOM 1858 C CA . ASN B 1 51 ? 5.828 9.242 -1.433 1 97.38 51 ASN B CA 1
ATOM 1859 C C . ASN B 1 51 ? 6.309 10.57 -2.008 1 97.38 51 ASN B C 1
ATOM 1861 O O . ASN B 1 51 ? 7.273 11.156 -1.509 1 97.38 51 ASN B O 1
ATOM 1865 N N . ASP B 1 52 ? 5.73 10.938 -3.152 1 97.19 52 ASP B N 1
ATOM 1866 C CA . ASP B 1 52 ? 6.082 12.195 -3.803 1 97.19 52 ASP B CA 1
ATOM 1867 C C . ASP B 1 52 ? 4.906 13.172 -3.787 1 97.19 52 ASP B C 1
ATOM 1869 O O . ASP B 1 52 ? 4.648 13.859 -4.781 1 97.19 52 ASP B O 1
ATOM 1873 N N . ILE B 1 53 ? 4.176 13.164 -2.707 1 96.69 53 ILE B N 1
ATOM 1874 C CA . ILE B 1 53 ? 2.939 13.93 -2.627 1 96.69 53 ILE B CA 1
ATOM 1875 C C . ILE B 1 53 ? 3.26 15.422 -2.553 1 96.69 53 ILE B C 1
ATOM 1877 O O . ILE B 1 53 ? 4.027 15.852 -1.69 1 96.69 53 ILE B O 1
ATOM 1881 N N . LEU B 1 54 ? 2.598 16.109 -3.428 1 96.56 54 LEU B N 1
ATOM 1882 C CA . LEU B 1 54 ? 2.807 17.547 -3.527 1 96.56 54 LEU B CA 1
ATOM 1883 C C . LEU B 1 54 ? 1.607 18.312 -2.977 1 96.56 54 LEU B C 1
ATOM 1885 O O . LEU B 1 54 ? 1.735 19.469 -2.574 1 96.56 54 LEU B O 1
ATOM 1889 N N . HIS B 1 55 ? 0.507 17.594 -3.027 1 93.81 55 HIS B N 1
ATOM 1890 C CA . HIS B 1 55 ? -0.714 18.297 -2.627 1 93.81 55 HIS B CA 1
ATOM 1891 C C . HIS B 1 55 ? -1.731 17.312 -2.043 1 93.81 55 HIS B C 1
ATOM 1893 O O . HIS B 1 55 ? -1.705 16.125 -2.354 1 93.81 55 HIS B O 1
ATOM 1899 N N . VAL B 1 56 ? -2.557 17.906 -1.149 1 95.38 56 VAL B N 1
ATOM 1900 C CA . VAL B 1 56 ? -3.746 17.234 -0.651 1 95.38 56 VAL B CA 1
ATOM 1901 C C . VAL B 1 56 ? -4.996 17.875 -1.244 1 95.38 56 VAL B C 1
ATOM 1903 O O . VAL B 1 56 ? -5.387 18.969 -0.846 1 95.38 56 VAL B O 1
ATOM 1906 N N . PRO B 1 57 ? -5.691 17.156 -2.045 1 93.19 57 PRO B N 1
ATOM 1907 C CA . PRO B 1 57 ? -6.859 17.75 -2.703 1 93.19 57 PRO B CA 1
ATOM 1908 C C . PRO B 1 57 ? -7.969 18.109 -1.721 1 93.19 57 PRO B C 1
ATOM 1910 O O . PRO B 1 57 ? -8.062 17.516 -0.642 1 93.19 57 PRO B O 1
ATOM 1913 N N . ALA B 1 58 ? -8.789 19.062 -2.162 1 93.44 58 ALA B N 1
ATOM 1914 C CA . ALA B 1 58 ? -9.961 19.422 -1.368 1 93.44 58 ALA B CA 1
ATOM 1915 C C . ALA B 1 58 ? -10.914 18.234 -1.231 1 93.44 58 ALA B C 1
ATOM 1917 O O . ALA B 1 58 ? -11.086 17.453 -2.172 1 93.44 58 ALA B O 1
ATOM 1918 N N . PHE B 1 59 ? -11.383 18.031 -0.027 1 92.25 59 PHE B N 1
ATOM 1919 C CA . PHE B 1 59 ? -12.461 17.109 0.281 1 92.25 59 PHE B CA 1
ATOM 1920 C C . PHE B 1 59 ? -12 15.664 0.133 1 92.25 59 PHE B C 1
ATOM 1922 O O . PHE B 1 59 ? -12.812 14.766 -0.101 1 92.25 59 PHE B O 1
ATOM 1929 N N . SER B 1 60 ? -10.68 15.445 0.268 1 91.06 60 SER B N 1
ATOM 1930 C CA . SER B 1 60 ? -10.086 14.125 0.084 1 91.06 60 SER B CA 1
ATOM 1931 C C . SER B 1 60 ? -10.641 13.125 1.096 1 91.06 60 SER B C 1
ATOM 1933 O O . SER B 1 60 ? -10.727 11.93 0.81 1 91.06 60 SER B O 1
ATOM 1935 N N . PHE B 1 61 ? -11.102 13.641 2.209 1 95 61 PHE B N 1
ATOM 1936 C CA . PHE B 1 61 ? -11.453 12.734 3.297 1 95 61 PHE B CA 1
ATOM 1937 C C . PHE B 1 61 ? -12.914 12.906 3.689 1 95 61 PHE B C 1
ATOM 1939 O O . PHE B 1 61 ? -13.375 12.297 4.66 1 95 61 PHE B O 1
ATOM 1946 N N . ARG B 1 62 ? -13.609 13.664 2.977 1 94.5 62 ARG B N 1
ATOM 1947 C CA . ARG B 1 62 ? -14.961 14.086 3.344 1 94.5 62 ARG B CA 1
ATOM 1948 C C . ARG B 1 62 ? -15.914 12.891 3.375 1 94.5 62 ARG B C 1
ATOM 1950 O O . ARG B 1 62 ? -16.844 12.859 4.184 1 94.5 62 ARG B O 1
ATOM 1957 N N . HIS B 1 63 ? -15.703 11.898 2.586 1 92.81 63 HIS B N 1
ATOM 1958 C CA . HIS B 1 63 ? -16.641 10.789 2.438 1 92.81 63 HIS B CA 1
ATOM 1959 C C . HIS B 1 63 ? -16.422 9.734 3.516 1 92.81 63 HIS B C 1
ATOM 1961 O O . HIS B 1 63 ? -17.234 8.828 3.674 1 92.81 63 HIS B O 1
ATOM 1967 N N . LEU B 1 64 ? -15.344 9.867 4.234 1 93.88 64 LEU B N 1
ATOM 1968 C CA . LEU B 1 64 ? -15.016 8.867 5.238 1 93.88 64 LEU B CA 1
ATOM 1969 C C . LEU B 1 64 ? -15.945 8.977 6.441 1 93.88 64 LEU B C 1
ATOM 1971 O O . LEU B 1 64 ? -16.25 10.086 6.898 1 93.88 64 LEU B O 1
ATOM 1975 N N . ARG B 1 65 ? -16.422 7.879 6.816 1 94.25 65 ARG B N 1
ATOM 1976 C CA . ARG B 1 65 ? -17.297 7.797 7.98 1 94.25 65 ARG B CA 1
ATOM 1977 C C . ARG B 1 65 ? -16.812 6.723 8.953 1 94.25 65 ARG B C 1
ATOM 1979 O O . ARG B 1 65 ? -16.625 5.566 8.562 1 94.25 65 ARG B O 1
ATOM 1986 N N . PRO B 1 66 ? -16.594 7.082 10.273 1 94.06 66 PRO B N 1
ATOM 1987 C CA . PRO B 1 66 ? -16.922 8.32 10.984 1 94.06 66 PRO B CA 1
ATOM 1988 C C . PRO B 1 66 ? -15.898 9.43 10.727 1 94.06 66 PRO B C 1
ATOM 1990 O O . PRO B 1 66 ? -16.078 10.555 11.203 1 94.06 66 PRO B O 1
ATOM 1993 N N . GLY B 1 67 ? -14.805 9.07 10.055 1 95.44 67 GLY B N 1
ATOM 1994 C CA . GLY B 1 67 ? -13.734 10.016 9.766 1 95.44 67 GLY B CA 1
ATOM 1995 C C . GLY B 1 67 ? -12.352 9.445 10.023 1 95.44 67 GLY B C 1
ATOM 1996 O O . GLY B 1 67 ? -12.203 8.492 10.789 1 95.44 67 GLY B O 1
ATOM 1997 N N . LEU B 1 68 ? -11.422 10.078 9.5 1 97 68 LEU B N 1
ATOM 1998 C CA . LEU B 1 68 ? -10.039 9.633 9.633 1 97 68 LEU B CA 1
ATOM 1999 C C . LEU B 1 68 ? -9.477 10.016 11 1 97 68 LEU B C 1
ATOM 2001 O O . LEU B 1 68 ? -9.695 11.125 11.477 1 97 68 LEU B O 1
ATOM 2005 N N . GLN B 1 69 ? -8.805 9.109 11.594 1 98 69 GLN B N 1
ATOM 2006 C CA . GLN B 1 69 ? -8.266 9.32 12.93 1 98 69 GLN B CA 1
ATOM 2007 C C . GLN B 1 69 ? -6.758 9.555 12.883 1 98 69 GLN B C 1
ATOM 2009 O O . GLN B 1 69 ? -6.203 10.258 13.727 1 98 69 GLN B O 1
ATOM 2014 N N . SER B 1 70 ? -6.168 8.898 11.953 1 98.62 70 SER B N 1
ATOM 2015 C CA . SER B 1 70 ? -4.719 8.984 11.836 1 98.62 70 SER B CA 1
ATOM 2016 C C . SER B 1 70 ? -4.289 9.156 10.383 1 98.62 70 SER B C 1
ATOM 2018 O O . SER B 1 70 ? -4.719 8.398 9.508 1 98.62 70 SER B O 1
ATOM 2020 N N . LEU B 1 71 ? -3.49 10.188 10.117 1 98.5 71 LEU B N 1
ATOM 2021 C CA . LEU B 1 71 ? -2.939 10.461 8.789 1 98.5 71 LEU B CA 1
ATOM 2022 C C . LEU B 1 71 ? -1.428 10.656 8.859 1 98.5 71 LEU B C 1
ATOM 2024 O O . LEU B 1 71 ? -0.947 11.57 9.539 1 98.5 71 LEU B O 1
ATOM 2028 N N . GLN B 1 72 ? -0.695 9.797 8.18 1 98.88 72 GLN B N 1
ATOM 2029 C CA . GLN B 1 72 ? 0.762 9.859 8.164 1 98.88 72 GLN B CA 1
ATOM 2030 C C . GLN B 1 72 ? 1.276 10.281 6.789 1 98.88 72 GLN B C 1
ATOM 2032 O O . GLN B 1 72 ? 1.229 9.5 5.836 1 98.88 72 GLN B O 1
ATOM 2037 N N . LEU B 1 73 ? 1.778 11.469 6.723 1 98.62 73 LEU B N 1
ATOM 2038 C CA . LEU B 1 73 ? 2.25 12.047 5.469 1 98.62 73 LEU B CA 1
ATOM 2039 C C . LEU B 1 73 ? 3.736 12.383 5.551 1 98.62 73 LEU B C 1
ATOM 2041 O O . LEU B 1 73 ? 4.215 13.273 4.848 1 98.62 73 LEU B O 1
ATOM 2045 N N . SER B 1 74 ? 4.422 11.656 6.395 1 98.81 74 SER B N 1
ATOM 2046 C CA . SER B 1 74 ? 5.848 11.898 6.578 1 98.81 74 SER B CA 1
ATOM 2047 C C . SER B 1 74 ? 6.629 11.594 5.301 1 98.81 74 SER B C 1
ATOM 2049 O O . SER B 1 74 ? 6.242 10.719 4.527 1 98.81 74 SER B O 1
ATOM 2051 N N . HIS B 1 75 ? 7.754 12.305 5.098 1 98.81 75 HIS B N 1
ATOM 2052 C CA . HIS B 1 75 ? 8.664 12.07 3.98 1 98.81 75 HIS B CA 1
ATOM 2053 C C . HIS B 1 75 ? 7.945 12.211 2.645 1 98.81 75 HIS B C 1
ATOM 2055 O O . HIS B 1 75 ? 7.949 11.289 1.828 1 98.81 75 HIS B O 1
ATOM 2061 N N . ASN B 1 76 ? 7.375 13.352 2.432 1 98.5 76 ASN B N 1
ATOM 2062 C CA . ASN B 1 76 ? 6.785 13.781 1.17 1 98.5 76 ASN B CA 1
ATOM 2063 C C . ASN B 1 76 ? 7.328 15.148 0.739 1 98.5 76 ASN B C 1
ATOM 2065 O O . ASN B 1 76 ? 8.453 15.508 1.077 1 98.5 76 ASN B O 1
ATOM 2069 N N . HIS B 1 77 ? 6.582 15.812 -0.166 1 98.44 77 HIS B N 1
ATOM 2070 C CA . HIS B 1 77 ? 7.043 17.109 -0.675 1 98.44 77 HIS B CA 1
ATOM 2071 C C . HIS B 1 77 ? 6.016 18.203 -0.411 1 98.44 77 HIS B C 1
ATOM 2073 O O . HIS B 1 77 ? 5.773 19.047 -1.271 1 98.44 77 HIS B O 1
ATOM 2079 N N . LEU B 1 78 ? 5.41 18.094 0.698 1 98.19 78 LEU B N 1
ATOM 2080 C CA . LEU B 1 78 ? 4.406 19.094 1.042 1 98.19 78 LEU B CA 1
ATOM 2081 C C . LEU B 1 78 ? 5.066 20.438 1.369 1 98.19 78 LEU B C 1
ATOM 2083 O O . LEU B 1 78 ? 6.074 20.484 2.076 1 98.19 78 LEU B O 1
ATOM 2087 N N . SER B 1 79 ? 4.582 21.406 0.799 1 97.69 79 SER B N 1
ATOM 2088 C CA . SER B 1 79 ? 5.008 22.781 1.065 1 97.69 79 SER B CA 1
ATOM 2089 C C . SER B 1 79 ? 3.828 23.656 1.473 1 97.69 79 SER B C 1
ATOM 2091 O O . SER B 1 79 ? 2.713 23.156 1.648 1 97.69 79 SER B O 1
ATOM 2093 N N . ASP B 1 80 ? 4.152 24.906 1.644 1 94.81 80 ASP B N 1
ATOM 2094 C CA . ASP B 1 80 ? 3.082 25.828 2.018 1 94.81 80 ASP B CA 1
ATOM 2095 C C . ASP B 1 80 ? 2.033 25.922 0.914 1 94.81 80 ASP B C 1
ATOM 2097 O O . ASP B 1 80 ? 2.371 26.094 -0.258 1 94.81 80 ASP B O 1
ATOM 2101 N N . GLY B 1 81 ? 0.829 25.656 1.162 1 93.31 81 GLY B N 1
ATOM 2102 C CA . GLY B 1 81 ? -0.234 25.719 0.172 1 93.31 81 GLY B CA 1
ATOM 2103 C C . GLY B 1 81 ? -0.601 24.359 -0.398 1 93.31 81 GLY B C 1
ATOM 2104 O O . GLY B 1 81 ? -1.54 24.25 -1.188 1 93.31 81 GLY B O 1
ATOM 2105 N N . SER B 1 82 ? 0.194 23.406 0.033 1 95.19 82 SER B N 1
ATOM 2106 C CA . SER B 1 82 ? -0.056 22.062 -0.462 1 95.19 82 SER B CA 1
ATOM 2107 C C . SER B 1 82 ? -1.399 21.531 0.03 1 95.19 82 SER B C 1
ATOM 2109 O O . SER B 1 82 ? -1.951 20.594 -0.548 1 95.19 82 SER B O 1
ATOM 2111 N N . ALA B 1 83 ? -1.897 22.109 1.122 1 94.38 83 ALA B N 1
ATOM 2112 C CA . ALA B 1 83 ? -3.201 21.766 1.681 1 94.38 83 ALA B CA 1
ATOM 2113 C C . ALA B 1 83 ? -3.893 22.984 2.273 1 94.38 83 ALA B C 1
ATOM 2115 O O . ALA B 1 83 ? -3.238 23.984 2.594 1 94.38 83 ALA B O 1
ATOM 2116 N N . ASP B 1 84 ? -5.195 22.875 2.301 1 93.25 84 ASP B N 1
ATOM 2117 C CA . ASP B 1 84 ? -5.98 23.922 2.934 1 93.25 84 ASP B CA 1
ATOM 2118 C C . ASP B 1 84 ? -7.098 23.344 3.791 1 93.25 84 ASP B C 1
ATOM 2120 O O . ASP B 1 84 ? -7.125 22.125 4.047 1 93.25 84 ASP B O 1
ATOM 2124 N N . ARG B 1 85 ? -7.922 24.266 4.297 1 93.12 85 ARG B N 1
ATOM 2125 C CA . ARG B 1 85 ? -8.992 23.844 5.188 1 93.12 85 ARG B CA 1
ATOM 2126 C C . ARG B 1 85 ? -9.914 22.828 4.496 1 93.12 85 ARG B C 1
ATOM 2128 O O . ARG B 1 85 ? -10.359 21.875 5.117 1 93.12 85 ARG B O 1
ATOM 2135 N N . ALA B 1 86 ? -10.102 23.016 3.238 1 95.31 86 ALA B N 1
ATOM 2136 C CA . ALA B 1 86 ? -11.016 22.172 2.479 1 95.31 86 ALA B CA 1
ATOM 2137 C C . ALA B 1 86 ? -10.461 20.75 2.336 1 95.31 86 ALA B C 1
ATOM 2139 O O . ALA B 1 86 ? -11.219 19.797 2.176 1 95.31 86 ALA B O 1
ATOM 2140 N N . SER B 1 87 ? -9.133 20.656 2.428 1 94.31 87 SER B N 1
ATOM 2141 C CA . SER B 1 87 ? -8.469 19.359 2.262 1 94.31 87 SER B CA 1
ATOM 2142 C C . SER B 1 87 ? -8.867 18.391 3.369 1 94.31 87 SER B C 1
ATOM 2144 O O . SER B 1 87 ? -8.93 17.188 3.148 1 94.31 87 SER B O 1
ATOM 2146 N N . PHE B 1 88 ? -9.281 18.922 4.52 1 95.44 88 PHE B N 1
ATOM 2147 C CA . PHE B 1 88 ? -9.445 18.062 5.688 1 95.44 88 PHE B CA 1
ATOM 2148 C C . PHE B 1 88 ? -10.875 18.109 6.207 1 95.44 88 PHE B C 1
ATOM 2150 O O . PHE B 1 88 ? -11.141 17.719 7.344 1 95.44 88 PHE B O 1
ATOM 2157 N N . VAL B 1 89 ? -11.719 18.672 5.375 1 94.5 89 VAL B N 1
ATOM 2158 C CA . VAL B 1 89 ? -13.125 18.688 5.758 1 94.5 89 VAL B CA 1
ATOM 2159 C C . VAL B 1 89 ? -13.594 17.266 6.059 1 94.5 89 VAL B C 1
ATOM 2161 O O . VAL B 1 89 ? -13.305 16.328 5.301 1 94.5 89 VAL B O 1
ATOM 2164 N N . GLY B 1 90 ? -14.227 17.062 7.199 1 94.38 90 GLY B N 1
ATOM 2165 C CA . GLY B 1 90 ? -14.711 15.75 7.605 1 94.38 90 GLY B CA 1
ATOM 2166 C C . GLY B 1 90 ? -13.828 15.078 8.641 1 94.38 90 GLY B C 1
ATOM 2167 O O . GLY B 1 90 ? -14.211 14.062 9.227 1 94.38 90 GLY B O 1
ATOM 2168 N N . THR B 1 91 ? -12.633 15.633 8.875 1 95.94 91 THR B N 1
ATOM 2169 C CA . THR B 1 91 ? -11.688 14.969 9.773 1 95.94 91 THR B CA 1
ATOM 2170 C C . THR B 1 91 ? -11.43 15.828 11.008 1 95.94 91 THR B C 1
ATOM 2172 O O . THR B 1 91 ? -10.773 15.375 11.953 1 95.94 91 THR B O 1
ATOM 2175 N N . TYR B 1 92 ? -11.945 17.031 11.117 1 94.31 92 TYR B N 1
ATOM 2176 C CA . TYR B 1 92 ? -11.57 18 12.141 1 94.31 92 TYR B CA 1
ATOM 2177 C C . TYR B 1 92 ? -11.992 17.516 13.523 1 94.31 92 TYR B C 1
ATOM 2179 O O . TYR B 1 92 ? -11.359 17.859 14.523 1 94.31 92 TYR B O 1
ATOM 2187 N N . ARG B 1 93 ? -12.953 16.688 13.609 1 94.31 93 ARG B N 1
ATOM 2188 C CA . ARG B 1 93 ? -13.414 16.219 14.906 1 94.31 93 ARG B CA 1
ATOM 2189 C C . ARG B 1 93 ? -12.938 14.805 15.18 1 94.31 93 ARG B C 1
ATOM 2191 O O . ARG B 1 93 ? -13.047 14.305 16.312 1 94.31 93 ARG B O 1
ATOM 2198 N N . SER B 1 94 ? -12.398 14.172 14.172 1 96.44 94 SER B N 1
ATOM 2199 C CA . SER B 1 94 ? -12.031 12.773 14.328 1 96.44 94 SER B CA 1
ATOM 2200 C C . SER B 1 94 ? -10.516 12.594 14.359 1 96.44 94 SER B C 1
ATOM 2202 O O . SER B 1 94 ? -10.008 11.648 14.961 1 96.44 94 SER B O 1
ATOM 2204 N N . MET B 1 95 ? -9.727 13.445 13.805 1 96.75 95 MET B N 1
ATOM 2205 C CA . MET B 1 95 ? -8.281 13.312 13.633 1 96.75 95 MET B CA 1
ATOM 2206 C C . MET B 1 95 ? -7.562 13.398 14.977 1 96.75 95 MET B C 1
ATOM 2208 O O . MET B 1 95 ? -7.676 14.398 15.68 1 96.75 95 MET B O 1
ATOM 2212 N N . SER B 1 96 ? -6.855 12.344 15.273 1 96.94 96 SER B N 1
ATOM 2213 C CA . SER B 1 96 ? -6.141 12.305 16.547 1 96.94 96 SER B CA 1
ATOM 2214 C C . SER B 1 96 ? -4.633 12.383 16.328 1 96.94 96 SER B C 1
ATOM 2216 O O . SER B 1 96 ? -3.898 12.844 17.219 1 96.94 96 SER B O 1
ATOM 2218 N N . GLU B 1 97 ? -4.227 11.914 15.172 1 98.25 97 GLU B N 1
ATOM 2219 C CA . GLU B 1 97 ? -2.799 11.867 14.867 1 98.25 97 GLU B CA 1
ATOM 2220 C C . GLU B 1 97 ? -2.521 12.375 13.453 1 98.25 97 GLU B C 1
ATOM 2222 O O . GLU B 1 97 ? -3.092 11.875 12.484 1 98.25 97 GLU B O 1
ATOM 2227 N N . LEU B 1 98 ? -1.668 13.398 13.375 1 98 98 LEU B N 1
ATOM 2228 C CA . LEU B 1 98 ? -1.26 13.961 12.094 1 98 98 LEU B CA 1
ATOM 2229 C C . LEU B 1 98 ? 0.258 14.094 12.016 1 98 98 LEU B C 1
ATOM 2231 O O . LEU B 1 98 ? 0.856 14.867 12.766 1 98 98 LEU B O 1
ATOM 2235 N N . LEU B 1 99 ? 0.838 13.328 11.133 1 98.81 99 LEU B N 1
ATOM 2236 C CA . LEU B 1 99 ? 2.287 13.352 10.977 1 98.81 99 LEU B CA 1
ATOM 2237 C C . LEU B 1 99 ? 2.68 14.023 9.664 1 98.81 99 LEU B C 1
ATOM 2239 O O . LEU B 1 99 ? 2.381 13.5 8.586 1 98.81 99 LEU B O 1
ATOM 2243 N N . LEU B 1 100 ? 3.33 15.133 9.727 1 98.62 100 LEU B N 1
ATOM 2244 C CA . LEU B 1 100 ? 3.74 15.922 8.562 1 98.62 100 LEU B CA 1
ATOM 2245 C C . LEU B 1 100 ? 5.25 16.141 8.57 1 98.62 100 LEU B C 1
ATOM 2247 O O . LEU B 1 100 ? 5.742 17.078 7.926 1 98.62 100 LEU B O 1
ATOM 2251 N N . ASP B 1 101 ? 5.957 15.367 9.312 1 98.75 101 ASP B N 1
ATOM 2252 C CA . ASP B 1 101 ? 7.402 15.531 9.438 1 98.75 101 ASP B CA 1
ATOM 2253 C C . ASP B 1 101 ? 8.109 15.219 8.117 1 98.75 101 ASP B C 1
ATOM 2255 O O . ASP B 1 101 ? 7.562 14.523 7.266 1 98.75 101 ASP B O 1
ATOM 2259 N N . ASN B 1 102 ? 9.344 15.703 7.895 1 98.81 102 ASN B N 1
ATOM 2260 C CA . ASN B 1 102 ? 10.172 15.469 6.723 1 98.81 102 ASN B CA 1
ATOM 2261 C C . ASN B 1 102 ? 9.461 15.891 5.438 1 98.81 102 ASN B C 1
ATOM 2263 O O . ASN B 1 102 ? 9.367 15.109 4.492 1 98.81 102 ASN B O 1
ATOM 2267 N N . ASN B 1 103 ? 8.969 17.094 5.465 1 98.69 103 ASN B N 1
ATOM 2268 C CA . ASN B 1 103 ? 8.43 17.797 4.309 1 98.69 103 ASN B CA 1
ATOM 2269 C C . ASN B 1 103 ? 9.141 19.125 4.082 1 98.69 103 ASN B C 1
ATOM 2271 O O . ASN B 1 103 ? 10.32 19.266 4.422 1 98.69 103 ASN B O 1
ATOM 2275 N N . ARG B 1 104 ? 8.477 19.969 3.309 1 98.44 104 ARG B N 1
ATOM 2276 C CA . ARG B 1 104 ? 9.117 21.234 2.975 1 98.44 104 ARG B CA 1
ATOM 2277 C C . ARG B 1 104 ? 8.312 22.422 3.5 1 98.44 104 ARG B C 1
ATOM 2279 O O . ARG B 1 104 ? 8.18 23.438 2.822 1 98.44 104 ARG B O 1
ATOM 2286 N N . LEU B 1 105 ? 7.707 22.297 4.602 1 98.12 105 LEU B N 1
ATOM 2287 C CA . LEU B 1 105 ? 6.875 23.344 5.191 1 98.12 105 LEU B CA 1
ATOM 2288 C C . LEU B 1 105 ? 7.734 24.484 5.734 1 98.12 105 LEU B C 1
ATOM 2290 O O . LEU B 1 105 ? 8.781 24.234 6.348 1 98.12 105 LEU B O 1
ATOM 2294 N N . GLU B 1 106 ? 7.312 25.641 5.488 1 97.44 106 GLU B N 1
ATOM 2295 C CA . GLU B 1 106 ? 8.031 26.812 5.98 1 97.44 106 GLU B CA 1
ATOM 2296 C C . GLU B 1 106 ? 7.281 27.469 7.137 1 97.44 106 GLU B C 1
ATOM 2298 O O . GLU B 1 106 ? 7.848 28.281 7.863 1 97.44 106 GLU B O 1
ATOM 2303 N N . GLU B 1 107 ? 6.031 27.188 7.238 1 96 107 GLU B N 1
ATOM 2304 C CA . GLU B 1 107 ? 5.195 27.656 8.344 1 96 107 GLU B CA 1
ATOM 2305 C C . GLU B 1 107 ? 4.27 26.547 8.836 1 96 107 GLU B C 1
ATOM 2307 O O . GLU B 1 107 ? 4.09 25.531 8.164 1 96 107 GLU B O 1
ATOM 2312 N N . VAL B 1 108 ? 3.764 26.75 10.031 1 95.44 108 VAL B N 1
ATOM 2313 C CA . VAL B 1 108 ? 2.73 25.844 10.523 1 95.44 108 VAL B CA 1
ATOM 2314 C C . VAL B 1 108 ? 1.448 26.031 9.711 1 95.44 108 VAL B C 1
ATOM 2316 O O . VAL B 1 108 ? 0.929 27.156 9.617 1 95.44 108 VAL B O 1
ATOM 2319 N N . PRO B 1 109 ? 1.011 24.984 9.188 1 94.62 109 PRO B N 1
ATOM 2320 C CA . PRO B 1 109 ? -0.203 25.125 8.375 1 94.62 109 PRO B CA 1
ATOM 2321 C C . PRO B 1 109 ? -1.381 25.672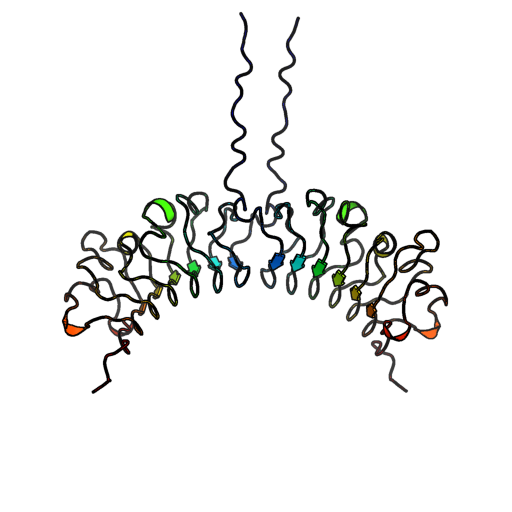 9.172 1 94.62 109 PRO B C 1
ATOM 2323 O O . PRO B 1 109 ? -1.632 25.234 10.305 1 94.62 109 PRO B O 1
ATOM 2326 N N . PRO B 1 110 ? -2.191 26.547 8.555 1 90.75 110 PRO B N 1
ATOM 2327 C CA . PRO B 1 110 ? -3.248 27.219 9.312 1 90.75 110 PRO B CA 1
ATOM 2328 C C . PRO B 1 110 ? -4.402 26.297 9.68 1 90.75 110 PRO B C 1
ATOM 2330 O O . PRO B 1 110 ? -5.168 26.594 10.602 1 90.75 110 PRO B O 1
ATOM 2333 N N . PHE B 1 111 ? -4.457 25.25 9.031 1 91.56 111 PHE B N 1
ATOM 2334 C CA . PHE B 1 111 ? -5.594 24.359 9.281 1 91.56 111 PHE B CA 1
ATOM 2335 C C . PHE B 1 111 ? -5.379 23.547 10.555 1 91.56 111 PHE B C 1
ATOM 2337 O O . PHE B 1 111 ? -6.312 22.922 11.062 1 91.56 111 PHE B O 1
ATOM 2344 N N . ILE B 1 112 ? -4.219 23.531 11.094 1 93.12 112 ILE B N 1
ATOM 2345 C CA . ILE B 1 112 ? -3.902 22.734 12.273 1 93.12 112 ILE B CA 1
ATOM 2346 C C . ILE B 1 112 ? -4.805 23.141 13.43 1 93.12 112 ILE B C 1
ATOM 2348 O O . ILE B 1 112 ? -5.309 22.297 14.164 1 93.12 112 ILE B O 1
ATOM 2352 N N . ARG B 1 113 ? -5.047 24.438 13.539 1 89.75 113 ARG B N 1
ATOM 2353 C CA . ARG B 1 113 ? -5.805 24.969 14.664 1 89.75 113 ARG B CA 1
ATOM 2354 C C . ARG B 1 113 ? -7.27 24.562 14.586 1 89.75 113 ARG B C 1
ATOM 2356 O O . ARG B 1 113 ? -8.023 24.734 15.547 1 89.75 113 ARG B O 1
ATOM 2363 N N . GLN B 1 114 ? -7.645 24.031 13.469 1 90.19 114 GLN B N 1
ATOM 2364 C CA . GLN B 1 114 ? -9.047 23.688 13.258 1 90.19 114 GLN B CA 1
ATOM 2365 C C . GLN B 1 114 ? -9.367 22.312 13.836 1 90.19 114 GLN B C 1
ATOM 2367 O O . GLN B 1 114 ? -10.539 21.969 14.008 1 90.19 114 GLN B O 1
ATOM 2372 N N . PHE B 1 115 ? -8.375 21.547 14.117 1 93.31 115 PHE B N 1
ATOM 2373 C CA . PHE B 1 115 ? -8.609 20.188 14.625 1 93.31 115 PHE B CA 1
ATOM 2374 C C . PHE B 1 115 ? -9.055 20.234 16.078 1 93.31 115 PHE B C 1
ATOM 2376 O O . PHE B 1 115 ? -8.453 20.922 16.906 1 93.31 115 PHE B O 1
ATOM 2383 N N . LYS B 1 116 ? -10.047 19.406 16.375 1 91.81 116 LYS B N 1
ATOM 2384 C CA . LYS B 1 116 ? -10.641 19.469 17.703 1 91.81 116 LYS B CA 1
ATOM 2385 C C . LYS B 1 116 ? -10.242 18.25 18.531 1 91.81 116 LYS B C 1
ATOM 2387 O O . LYS B 1 116 ? -10.43 18.25 19.75 1 91.81 116 LYS B O 1
ATOM 2392 N N . SER B 1 117 ? -9.617 17.297 17.922 1 92.62 117 SER B N 1
ATOM 2393 C CA . SER B 1 117 ? -9.336 16.062 18.641 1 92.62 117 SER B CA 1
ATOM 2394 C C . SER B 1 117 ? -7.879 15.641 18.469 1 92.62 117 SER B C 1
ATOM 2396 O O . SER B 1 117 ? -7.512 14.508 18.797 1 92.62 117 SER B O 1
ATOM 2398 N N . LEU B 1 118 ? -7.082 16.5 17.953 1 94.62 118 LEU B N 1
ATOM 2399 C CA . LEU B 1 118 ? -5.695 16.172 17.641 1 94.62 118 LEU B CA 1
ATOM 2400 C C . LEU B 1 118 ? -4.898 15.922 18.922 1 94.62 118 LEU B C 1
ATOM 2402 O O . LEU B 1 118 ? -4.949 16.719 19.844 1 94.62 118 LEU B O 1
ATOM 2406 N N . LYS B 1 119 ? -4.23 14.812 18.984 1 95.31 119 LYS B N 1
ATOM 2407 C CA . LYS B 1 119 ? -3.43 14.461 20.156 1 95.31 119 LYS B CA 1
ATOM 2408 C C . LYS B 1 119 ? -1.94 14.461 19.828 1 95.31 119 LYS B C 1
ATOM 2410 O O . LYS B 1 119 ? -1.114 14.836 20.656 1 95.31 119 LYS B O 1
ATOM 2415 N N . MET B 1 120 ? -1.683 14.039 18.641 1 97.31 120 MET B N 1
ATOM 2416 C CA . MET B 1 120 ? -0.29 13.938 18.203 1 97.31 120 MET B CA 1
ATOM 2417 C C . MET B 1 120 ? -0.067 14.695 16.906 1 97.31 120 MET B C 1
ATOM 2419 O O . MET B 1 120 ? -0.728 14.422 15.898 1 97.31 120 MET B O 1
ATOM 2423 N N . LEU B 1 121 ? 0.889 15.672 16.953 1 97.38 121 LEU B N 1
ATOM 2424 C CA . LEU B 1 121 ? 1.253 16.469 15.789 1 97.38 121 LEU B CA 1
ATOM 2425 C C . LEU B 1 121 ? 2.762 16.453 15.57 1 97.38 121 LEU B C 1
ATOM 2427 O O . LEU B 1 121 ? 3.521 16.859 16.453 1 97.38 121 LEU B O 1
ATOM 2431 N N . ARG B 1 122 ? 3.154 15.969 14.43 1 98.56 122 ARG B N 1
ATOM 2432 C CA . ARG B 1 122 ? 4.574 15.992 14.102 1 98.56 122 ARG B CA 1
ATOM 2433 C C . ARG B 1 122 ? 4.848 16.938 12.93 1 98.56 122 ARG B C 1
ATOM 2435 O O . ARG B 1 122 ? 4.262 16.781 11.859 1 98.56 122 ARG B O 1
ATOM 2442 N N . LEU B 1 123 ? 5.672 17.906 13.156 1 98.44 123 LEU B N 1
ATOM 2443 C CA . LEU B 1 123 ? 6.082 18.875 12.148 1 98.44 123 LEU B CA 1
ATOM 2444 C C . LEU B 1 123 ? 7.602 18.969 12.062 1 98.44 123 LEU B C 1
ATOM 2446 O O . LEU B 1 123 ? 8.141 19.875 11.43 1 98.44 123 LEU B O 1
ATOM 2450 N N . ASP B 1 124 ? 8.258 18.016 12.695 1 98.56 124 ASP B N 1
ATOM 2451 C CA . ASP B 1 124 ? 9.711 18.062 12.758 1 98.56 124 ASP B CA 1
ATOM 2452 C C . ASP B 1 124 ? 10.336 17.828 11.383 1 98.56 124 ASP B C 1
ATOM 2454 O O . ASP B 1 124 ? 9.672 17.312 10.477 1 98.56 124 ASP B O 1
ATOM 2458 N N . ASN B 1 125 ? 11.578 18.203 11.164 1 98.69 125 ASN B N 1
ATOM 2459 C CA . ASN B 1 125 ? 12.344 18.016 9.93 1 98.69 125 ASN B CA 1
ATOM 2460 C C . ASN B 1 125 ? 11.672 18.703 8.742 1 98.69 125 ASN B C 1
ATOM 2462 O O . ASN B 1 125 ? 11.461 18.078 7.703 1 98.69 125 ASN B O 1
ATOM 2466 N N . ASN B 1 126 ? 11.305 19.922 9 1 98.56 126 ASN B N 1
ATOM 2467 C CA . ASN B 1 126 ? 10.836 20.859 7.992 1 98.56 126 ASN B CA 1
ATOM 2468 C C . ASN B 1 126 ? 11.688 22.125 7.961 1 98.56 126 ASN B C 1
ATOM 2470 O O . ASN B 1 126 ? 12.883 22.078 8.273 1 98.56 126 ASN B O 1
ATOM 2474 N N . HIS B 1 127 ? 11.141 23.203 7.367 1 98.19 127 HIS B N 1
ATOM 2475 C CA . HIS B 1 127 ? 11.859 24.469 7.273 1 98.19 127 HIS B CA 1
ATOM 2476 C C . HIS B 1 127 ? 11.094 25.594 7.965 1 98.19 127 HIS B C 1
ATOM 2478 O O . HIS B 1 127 ? 11.039 26.719 7.461 1 98.19 127 HIS B O 1
ATOM 2484 N N . ILE B 1 128 ? 10.43 25.266 9 1 97.56 128 ILE B N 1
ATOM 2485 C CA . ILE B 1 128 ? 9.578 26.219 9.688 1 97.56 128 ILE B CA 1
ATOM 2486 C C . ILE B 1 128 ? 10.438 27.25 10.414 1 97.56 128 ILE B C 1
ATOM 2488 O O . ILE B 1 128 ? 11.336 26.891 11.188 1 97.56 128 ILE B O 1
ATOM 2492 N N . ARG B 1 129 ? 10.172 28.438 10.203 1 95.25 129 ARG B N 1
ATOM 2493 C CA . ARG B 1 129 ? 11 29.516 10.734 1 95.25 129 ARG B CA 1
ATOM 2494 C C . ARG B 1 129 ? 10.32 30.203 11.922 1 95.25 129 ARG B C 1
ATOM 2496 O O . ARG B 1 129 ? 10.992 30.766 12.789 1 95.25 129 ARG B O 1
ATOM 2503 N N . ALA B 1 130 ? 9.031 30.156 11.891 1 93.06 130 ALA B N 1
ATOM 2504 C CA . ALA B 1 130 ? 8.273 30.812 12.953 1 93.06 130 ALA B CA 1
ATOM 2505 C C . ALA B 1 130 ? 6.914 30.156 13.156 1 93.06 130 ALA B C 1
ATOM 2507 O O . ALA B 1 130 ? 6.387 29.516 12.234 1 93.06 130 ALA B O 1
ATOM 2508 N N . VAL B 1 131 ? 6.469 30.344 14.367 1 92.56 131 VAL B N 1
ATOM 2509 C CA . VAL B 1 131 ? 5.117 29.891 14.695 1 92.56 131 VAL B CA 1
ATOM 2510 C C . VAL B 1 131 ? 4.238 31.094 15.023 1 92.56 131 VAL B C 1
ATOM 2512 O O . VAL B 1 131 ? 4.539 31.859 15.945 1 92.56 131 VAL B O 1
ATOM 2515 N N . ARG B 1 132 ? 3.203 31.203 14.242 1 88.62 132 ARG B N 1
ATOM 2516 C CA . ARG B 1 132 ? 2.297 32.312 14.477 1 88.62 132 ARG B CA 1
ATOM 2517 C C . ARG B 1 132 ? 1.492 32.125 15.758 1 88.62 132 ARG B C 1
ATOM 2519 O O . ARG B 1 132 ? 1.198 30.969 16.141 1 88.62 132 ARG B O 1
ATOM 2526 N N . ARG B 1 133 ? 1.103 33.312 16.266 1 86.75 133 ARG B N 1
ATOM 2527 C CA . ARG B 1 133 ? 0.209 33.25 17.406 1 86.75 133 ARG B CA 1
ATOM 2528 C C . ARG B 1 133 ? -1.096 32.531 17.062 1 86.75 133 ARG B C 1
ATOM 2530 O O . ARG B 1 133 ? -1.7 32.844 16.031 1 86.75 133 ARG B O 1
ATOM 2537 N N . TRP B 1 134 ? -1.466 31.531 17.719 1 86.38 134 TRP B N 1
ATOM 2538 C CA . TRP B 1 134 ? -2.703 30.766 17.562 1 86.38 134 TRP B CA 1
ATOM 2539 C C . TRP B 1 134 ? -2.625 29.828 16.359 1 86.38 134 TRP B C 1
ATOM 2541 O O . TRP B 1 134 ? -3.652 29.406 15.828 1 86.38 134 TRP B O 1
ATOM 2551 N N . GLY B 1 135 ? -1.446 29.641 15.906 1 88.81 135 GLY B N 1
ATOM 2552 C CA . GLY B 1 135 ? -1.258 28.734 14.781 1 88.81 135 GLY B CA 1
ATOM 2553 C C . GLY B 1 135 ? -1.515 27.281 15.141 1 88.81 135 GLY B C 1
ATOM 2554 O O . GLY B 1 135 ? -1.967 26.5 14.297 1 88.81 135 GLY B O 1
ATOM 2555 N N . ILE B 1 136 ? -1.182 26.922 16.359 1 91.38 136 ILE B N 1
ATOM 2556 C CA . ILE B 1 136 ? -1.356 25.562 16.828 1 91.38 136 ILE B CA 1
ATOM 2557 C C . ILE B 1 136 ? -2.537 25.484 17.797 1 91.38 136 ILE B C 1
ATOM 2559 O O . ILE B 1 136 ? -3.539 24.828 17.516 1 91.38 136 ILE B O 1
ATOM 2563 N N . CYS B 1 137 ? -2.408 26.328 18.812 1 89.69 137 CYS B N 1
ATOM 2564 C CA . CYS B 1 137 ? -3.49 26.422 19.781 1 89.69 137 CYS B CA 1
ATOM 2565 C C . CYS B 1 137 ? -4.254 27.734 19.609 1 89.69 137 CYS B C 1
ATOM 2567 O O . CYS B 1 137 ? -3.646 28.797 19.484 1 89.69 137 CYS B O 1
ATOM 2569 N N . HIS B 1 138 ? -5.543 27.547 19.562 1 85.38 138 HIS B N 1
ATOM 2570 C CA . HIS B 1 138 ? -6.383 28.734 19.453 1 85.38 138 HIS B CA 1
ATOM 2571 C C . HIS B 1 138 ? -7.383 28.812 20.594 1 85.38 138 HIS B C 1
ATOM 2573 O O . HIS B 1 138 ? -7.984 27.812 20.969 1 85.38 138 HIS B O 1
ATOM 2579 N N . PRO B 1 139 ? -7.512 30 21.125 1 79.56 139 PRO B N 1
ATOM 2580 C CA . PRO B 1 139 ? -8.398 30.172 22.266 1 79.56 139 PRO B CA 1
ATOM 2581 C C . PRO B 1 139 ? -9.844 29.781 21.969 1 79.56 139 PRO B C 1
ATOM 2583 O O . PRO B 1 139 ? -10.586 29.391 22.875 1 79.56 139 PRO B O 1
ATOM 2586 N N . ARG B 1 140 ? -10.234 29.875 20.781 1 76.44 140 ARG B N 1
ATOM 2587 C CA . ARG B 1 140 ? -11.617 29.562 20.422 1 76.44 140 ARG B CA 1
ATOM 2588 C C . ARG B 1 140 ? -11.812 28.062 20.266 1 76.44 140 ARG B C 1
ATOM 2590 O O . ARG B 1 140 ? -12.914 27.594 19.969 1 76.44 140 ARG B O 1
ATOM 2597 N N . ASN B 1 141 ? -10.773 27.297 20.406 1 71.31 141 ASN B N 1
ATOM 2598 C CA . ASN B 1 141 ? -10.836 25.828 20.344 1 71.31 141 ASN B CA 1
ATOM 2599 C C . ASN B 1 141 ? -10.344 25.188 21.641 1 71.31 141 ASN B C 1
ATOM 2601 O O . ASN B 1 141 ? -9.328 24.5 21.641 1 71.31 141 ASN B O 1
ATOM 2605 N N . PRO B 1 142 ? -11.07 25.406 22.75 1 63.41 142 PRO B N 1
ATOM 2606 C CA . PRO B 1 142 ? -10.57 24.953 24.047 1 63.41 142 PRO B CA 1
ATOM 2607 C C . PRO B 1 142 ? -10.516 23.422 24.156 1 63.41 142 PRO B C 1
ATOM 2609 O O . PRO B 1 142 ? -9.758 22.891 24.969 1 63.41 142 PRO B O 1
ATOM 2612 N N . GLY B 1 143 ? -11.195 22.766 23.344 1 62.34 143 GLY B N 1
ATOM 2613 C CA . GLY B 1 143 ? -11.312 21.312 23.516 1 62.34 143 GLY B CA 1
ATOM 2614 C C . GLY B 1 143 ? -10.188 20.547 22.844 1 62.34 143 GLY B C 1
ATOM 2615 O O . GLY B 1 143 ? -10.047 19.344 23.062 1 62.34 143 GLY B O 1
ATOM 2616 N N . SER B 1 144 ? -9.32 21.25 22.188 1 67.44 144 SER B N 1
ATOM 2617 C CA . SER B 1 144 ? -8.258 20.5 21.547 1 67.44 144 SER B CA 1
ATOM 2618 C C . SER B 1 144 ? -7.066 20.297 22.484 1 67.44 144 SER B C 1
ATOM 2620 O O . SER B 1 144 ? -6.531 21.266 23.016 1 67.44 144 SER B O 1
ATOM 2622 N N . MET B 1 145 ? -6.945 19.109 23.047 1 83.06 145 MET B N 1
ATOM 2623 C CA . MET B 1 145 ? -5.805 18.828 23.922 1 83.06 145 MET B CA 1
ATOM 2624 C C . MET B 1 145 ? -4.777 17.953 23.203 1 83.06 145 MET B C 1
ATOM 2626 O O . MET B 1 145 ? -5.027 16.781 22.953 1 83.06 145 MET B O 1
ATOM 2630 N N . LEU B 1 146 ? -3.684 18.641 22.984 1 91.5 146 LEU B N 1
ATOM 2631 C CA . LEU B 1 146 ? -2.57 17.969 22.344 1 91.5 146 LEU B CA 1
ATOM 2632 C C . LEU B 1 146 ? -1.702 17.234 23.359 1 91.5 146 LEU B C 1
ATOM 2634 O O . LEU B 1 146 ? -1.402 17.797 24.422 1 91.5 146 LEU B O 1
ATOM 2638 N N . ALA B 1 147 ? -1.424 16.094 23.062 1 94.12 147 ALA B N 1
ATOM 2639 C CA . ALA B 1 147 ? -0.537 15.328 23.938 1 94.12 147 ALA B CA 1
ATOM 2640 C C . ALA B 1 147 ? 0.924 15.523 23.547 1 94.12 147 ALA B C 1
ATOM 2642 O O . ALA B 1 147 ? 1.807 15.57 24.406 1 94.12 147 ALA B O 1
ATOM 2643 N N . ALA B 1 148 ? 1.131 15.617 22.281 1 96.69 148 ALA B N 1
ATOM 2644 C CA . ALA B 1 148 ? 2.512 15.75 21.828 1 96.69 148 ALA B CA 1
ATOM 2645 C C . ALA B 1 148 ? 2.596 16.609 20.562 1 96.69 148 ALA B C 1
ATOM 2647 O O . ALA B 1 148 ? 1.788 16.453 19.656 1 96.69 148 ALA B O 1
ATOM 2648 N N . VAL B 1 149 ? 3.555 17.516 20.531 1 96.69 149 VAL B N 1
ATOM 2649 C CA . VAL B 1 149 ? 3.887 18.359 19.375 1 96.69 149 VAL B CA 1
ATOM 2650 C C . VAL B 1 149 ? 5.395 18.312 19.125 1 96.69 149 VAL B C 1
ATOM 2652 O O . VAL B 1 149 ? 6.184 18.641 20.016 1 96.69 149 VAL B O 1
ATOM 2655 N N . HIS B 1 150 ? 5.742 17.891 17.953 1 98.06 150 HIS B N 1
ATOM 2656 C CA . HIS B 1 150 ? 7.152 17.812 17.594 1 98.06 150 HIS B CA 1
ATOM 2657 C C . HIS B 1 150 ? 7.504 18.891 16.562 1 98.06 150 HIS B C 1
ATOM 2659 O O . HIS B 1 150 ? 6.941 18.922 15.469 1 98.06 150 HIS B O 1
ATOM 2665 N N . LEU B 1 151 ? 8.453 19.766 16.906 1 97.62 151 LEU B N 1
ATOM 2666 C CA . LEU B 1 151 ? 8.859 20.875 16.031 1 97.62 151 LEU B CA 1
ATOM 2667 C C . LEU B 1 151 ? 10.383 20.938 15.93 1 97.62 151 LEU B C 1
ATOM 2669 O O . LEU B 1 151 ? 10.93 21.938 15.438 1 97.62 151 LEU B O 1
ATOM 2673 N N . GLU B 1 152 ? 11.008 19.875 16.406 1 97.75 152 GLU B N 1
ATOM 2674 C CA . GLU B 1 152 ? 12.461 19.859 16.359 1 97.75 152 GLU B CA 1
ATOM 2675 C C . GLU B 1 152 ? 12.961 19.766 14.914 1 97.75 152 GLU B C 1
ATOM 2677 O O . GLU B 1 152 ? 12.203 19.438 14.008 1 97.75 152 GLU B O 1
ATOM 2682 N N . ASN B 1 153 ? 14.219 20.125 14.656 1 98.25 153 ASN B N 1
ATOM 2683 C CA . ASN B 1 153 ? 14.883 20.047 13.359 1 98.25 153 ASN B CA 1
ATOM 2684 C C . ASN B 1 153 ? 14.188 20.922 12.32 1 98.25 153 ASN B C 1
ATOM 2686 O O . ASN B 1 153 ? 13.93 20.484 11.203 1 98.25 153 ASN B O 1
ATOM 2690 N N . ASN B 1 154 ? 13.789 22.062 12.82 1 98.19 154 ASN B N 1
ATOM 2691 C CA . ASN B 1 154 ? 13.352 23.172 11.992 1 98.19 154 ASN B CA 1
ATOM 2692 C C . ASN B 1 154 ? 14.305 24.359 12.094 1 98.19 154 ASN B C 1
ATOM 2694 O O . ASN B 1 154 ? 15.469 24.203 12.477 1 98.19 154 ASN B O 1
ATOM 2698 N N . ARG B 1 155 ? 13.898 25.469 11.57 1 97.06 155 ARG B N 1
ATOM 2699 C CA . ARG B 1 155 ? 14.711 26.688 11.617 1 97.06 155 ARG B CA 1
ATOM 2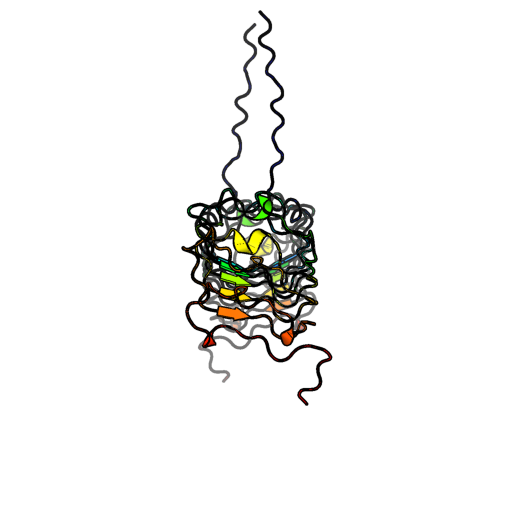700 C C . ARG B 1 155 ? 14.094 27.719 12.555 1 97.06 155 ARG B C 1
ATOM 2702 O O . ARG B 1 155 ? 14.07 28.906 12.25 1 97.06 155 ARG B O 1
ATOM 2709 N N . LEU B 1 156 ? 13.547 27.25 13.609 1 95.19 156 LEU B N 1
ATOM 2710 C CA . LEU B 1 156 ? 12.805 28.109 14.531 1 95.19 156 LEU B CA 1
ATOM 2711 C C . LEU B 1 156 ? 13.758 28.906 15.422 1 95.19 156 LEU B C 1
ATOM 2713 O O . LEU B 1 156 ? 14.781 28.391 15.859 1 95.19 156 LEU B O 1
ATOM 2717 N N . GLN B 1 157 ? 13.438 30.141 15.617 1 92.56 157 GLN B N 1
ATOM 2718 C CA . GLN B 1 157 ? 13.977 30.906 16.734 1 92.56 157 GLN B CA 1
ATOM 2719 C C . GLN B 1 157 ? 13.117 30.734 17.984 1 92.56 157 GLN B C 1
ATOM 2721 O O . GLN B 1 157 ? 12.156 31.469 18.188 1 92.56 157 GLN B O 1
ATOM 2726 N N . VAL B 1 158 ? 13.508 29.859 18.797 1 91.06 158 VAL B N 1
ATOM 2727 C CA . VAL B 1 158 ? 12.672 29.375 19.891 1 91.06 158 VAL B CA 1
ATOM 2728 C C . VAL B 1 158 ? 12.359 30.516 20.859 1 91.06 158 VAL B C 1
ATOM 2730 O O . VAL B 1 158 ? 11.266 30.594 21.406 1 91.06 158 VAL B O 1
ATOM 2733 N N . ASP B 1 159 ? 13.305 31.422 21.047 1 90.38 159 ASP B N 1
ATOM 2734 C CA . ASP B 1 159 ? 13.148 32.531 21.984 1 90.38 159 ASP B CA 1
ATOM 2735 C C . ASP B 1 159 ? 12.078 33.5 21.5 1 90.38 159 ASP B C 1
ATOM 2737 O O . ASP B 1 159 ? 11.57 34.312 22.281 1 90.38 159 ASP B O 1
ATOM 2741 N N . ARG B 1 160 ? 11.648 33.375 20.266 1 91.12 160 ARG B N 1
ATOM 2742 C CA . ARG B 1 160 ? 10.703 34.312 19.688 1 91.12 160 ARG B CA 1
ATOM 2743 C C . ARG B 1 160 ? 9.305 33.719 19.609 1 91.12 160 ARG B C 1
ATOM 2745 O O . ARG B 1 160 ? 8.367 34.375 19.141 1 91.12 160 ARG B O 1
ATOM 2752 N N . ILE B 1 161 ? 9.141 32.562 20.031 1 90.81 161 ILE B N 1
ATOM 2753 C CA . ILE B 1 161 ? 7.84 31.891 19.984 1 90.81 161 ILE B CA 1
ATOM 2754 C C . ILE B 1 161 ? 6.918 32.5 21.047 1 90.81 161 ILE B C 1
ATOM 2756 O O . ILE B 1 161 ? 7.273 32.531 22.234 1 90.81 161 ILE B O 1
ATOM 2760 N N . PRO B 1 162 ? 5.758 32.906 20.609 1 90.12 162 PRO B N 1
ATOM 2761 C CA . PRO B 1 162 ? 4.832 33.469 21.609 1 90.12 162 PRO B CA 1
ATOM 2762 C C . PRO B 1 162 ? 4.512 32.469 22.734 1 90.12 162 PRO B C 1
ATOM 2764 O O . PRO B 1 162 ? 4.41 31.281 22.484 1 90.12 162 PRO B O 1
ATOM 2767 N N . ALA B 1 163 ? 4.227 32.938 23.938 1 83.19 163 ALA B N 1
ATOM 2768 C CA . ALA B 1 163 ? 4.066 32.125 25.156 1 83.19 163 ALA B CA 1
ATOM 2769 C C . ALA B 1 163 ? 2.801 31.281 25.094 1 83.19 163 ALA B C 1
ATOM 2771 O O . ALA B 1 163 ? 2.758 30.188 25.641 1 83.19 163 ALA B O 1
ATOM 2772 N N . ASP B 1 164 ? 1.765 31.688 24.344 1 86.75 164 ASP B N 1
ATOM 2773 C CA . ASP B 1 164 ? 0.486 30.984 24.375 1 86.75 164 ASP B CA 1
ATOM 2774 C C . ASP B 1 164 ? 0.336 30.062 23.156 1 86.75 164 ASP B C 1
ATOM 2776 O O . ASP B 1 164 ? -0.735 29.5 22.922 1 86.75 164 ASP B O 1
ATOM 2780 N N . THR B 1 165 ? 1.44 29.891 22.422 1 88.56 165 THR B N 1
ATOM 2781 C CA . THR B 1 165 ? 1.421 29.109 21.203 1 88.56 165 THR B CA 1
ATOM 2782 C C . THR B 1 165 ? 1.051 27.656 21.484 1 88.56 165 THR B C 1
ATOM 2784 O O . THR B 1 165 ? 0.353 27.016 20.703 1 88.56 165 THR B O 1
ATOM 2787 N N . PHE B 1 166 ? 1.517 27.156 22.688 1 90.38 166 PHE B N 1
ATOM 2788 C CA . PHE B 1 166 ? 1.33 25.75 23.031 1 90.38 166 PHE B CA 1
ATOM 2789 C C . PHE B 1 166 ? 0.441 25.594 24.266 1 90.38 166 PHE B C 1
ATOM 2791 O O . PHE B 1 166 ? 0.638 24.688 25.062 1 90.38 166 PHE B O 1
ATOM 2798 N N . SER B 1 167 ? -0.506 26.516 24.422 1 87.44 167 SER B N 1
ATOM 2799 C CA . SER B 1 167 ? -1.366 26.562 25.594 1 87.44 167 SER B CA 1
ATOM 2800 C C . SER B 1 167 ? -2.305 25.359 25.641 1 87.44 167 SER B C 1
ATOM 2802 O O . SER B 1 167 ? -2.814 25 26.703 1 87.44 167 SER B O 1
ATOM 2804 N N . CYS B 1 168 ? -2.447 24.719 24.562 1 89 168 CYS B N 1
ATOM 2805 C CA . CYS B 1 168 ? -3.381 23.609 24.5 1 89 168 CYS B CA 1
ATOM 2806 C C . CYS B 1 168 ? -2.67 22.281 24.766 1 89 168 CYS B C 1
ATOM 2808 O O . CYS B 1 168 ? -3.297 21.219 24.75 1 89 168 CYS B O 1
ATOM 2810 N N . LEU B 1 169 ? -1.437 22.266 24.984 1 90.25 169 LEU B N 1
ATOM 2811 C CA . LEU B 1 169 ? -0.693 21.062 25.312 1 90.25 169 LEU B CA 1
ATOM 2812 C C . LEU B 1 169 ? -1.029 20.562 26.719 1 90.25 169 LEU B C 1
ATOM 2814 O O . LEU B 1 169 ? -1.04 21.359 27.672 1 90.25 169 LEU B O 1
ATOM 2818 N N . ILE B 1 170 ? -1.258 19.312 26.828 1 88.69 170 ILE B N 1
ATOM 2819 C CA . ILE B 1 170 ? -1.629 18.719 28.109 1 88.69 170 ILE B CA 1
ATOM 2820 C C . ILE B 1 170 ? -0.444 18.781 29.062 1 88.69 170 ILE B C 1
ATOM 2822 O O . ILE B 1 170 ? -0.607 19.125 30.25 1 88.69 170 ILE B O 1
ATOM 2826 N N . ASP B 1 171 ? 0.674 1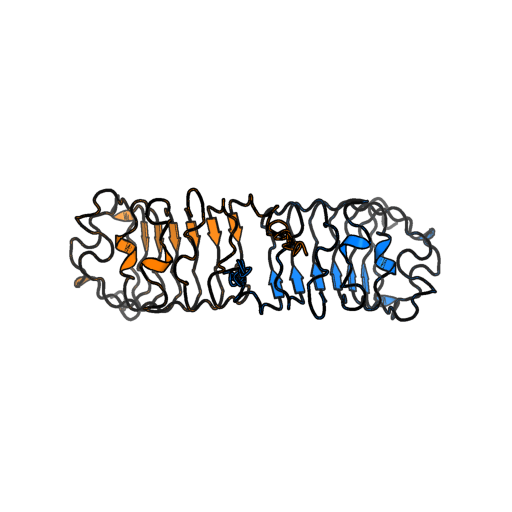8.438 28.578 1 88.88 171 ASP B N 1
ATOM 2827 C CA . ASP B 1 171 ? 1.912 18.438 29.344 1 88.88 171 ASP B CA 1
ATOM 2828 C C . ASP B 1 171 ? 3.066 19.016 28.531 1 88.88 171 ASP B C 1
ATOM 2830 O O . ASP B 1 171 ? 3.232 18.688 27.359 1 88.88 171 ASP B O 1
ATOM 2834 N N . ALA B 1 172 ? 3.807 19.797 29.234 1 85.44 172 ALA B N 1
ATOM 2835 C CA . ALA B 1 172 ? 4.941 20.453 28.594 1 85.44 172 ALA B CA 1
ATOM 2836 C C . ALA B 1 172 ? 5.941 19.438 28.062 1 85.44 172 ALA B C 1
ATOM 2838 O O . ALA B 1 172 ? 6.668 19.688 27.109 1 85.44 172 ALA B O 1
ATOM 2839 N N . GLN B 1 173 ? 5.902 18.266 28.609 1 91.94 173 GLN B N 1
ATOM 2840 C CA . GLN B 1 173 ? 6.848 17.234 28.219 1 91.94 173 GLN B CA 1
ATOM 2841 C C . GLN B 1 173 ? 6.551 16.734 26.797 1 91.94 173 GLN B C 1
ATOM 2843 O O . GLN B 1 173 ? 7.418 16.141 26.156 1 91.94 173 GLN B O 1
ATOM 2848 N N . GLY B 1 174 ? 5.391 17.047 26.375 1 95.06 174 GLY B N 1
ATOM 2849 C CA . GLY B 1 174 ? 4.996 16.594 25.047 1 95.06 174 GLY B CA 1
ATOM 2850 C C . GLY B 1 174 ? 5.496 17.516 23.938 1 95.06 174 GLY B C 1
ATOM 2851 O O . GLY B 1 174 ? 5.41 17.172 22.766 1 95.06 174 GLY B O 1
ATOM 2852 N N . LEU B 1 175 ? 6.027 18.594 24.328 1 95.12 175 LEU B N 1
ATOM 2853 C CA . LEU B 1 175 ? 6.543 19.562 23.359 1 95.12 175 LEU B CA 1
ATOM 2854 C C . LEU B 1 175 ? 8.023 19.312 23.078 1 95.12 175 LEU B C 1
ATOM 2856 O O . LEU B 1 175 ? 8.836 19.297 24 1 95.12 175 LEU B O 1
ATOM 2860 N N . VAL B 1 176 ? 8.375 19.062 21.844 1 96.94 176 VAL B N 1
ATOM 2861 C CA . VAL B 1 176 ? 9.766 18.859 21.453 1 96.94 176 VAL B CA 1
ATOM 2862 C C . VAL B 1 176 ? 10.195 19.938 20.469 1 96.94 176 VAL B C 1
ATOM 2864 O O . VAL B 1 176 ? 9.75 19.938 19.312 1 96.94 176 VAL B O 1
ATOM 2867 N N . LEU B 1 177 ? 11.117 20.766 20.859 1 95.94 177 LEU B N 1
ATOM 2868 C CA . LEU B 1 177 ? 11.523 21.891 20.031 1 95.94 177 LEU B CA 1
ATOM 2869 C C . LEU B 1 177 ? 12.969 21.734 19.578 1 95.94 177 LEU B C 1
ATOM 2871 O O . LEU B 1 177 ? 13.391 22.375 18.609 1 95.94 177 LEU B O 1
ATOM 2875 N N . TYR B 1 178 ? 13.75 20.984 20.406 1 95 178 TYR B N 1
ATOM 2876 C CA . TYR B 1 178 ? 15.18 20.906 20.141 1 95 178 TYR B CA 1
ATOM 2877 C C . TYR B 1 178 ? 15.562 19.5 19.656 1 95 178 TYR B C 1
ATOM 2879 O O . TYR B 1 178 ? 14.898 18.516 20 1 95 178 TYR B O 1
ATOM 2887 N N . PRO B 1 179 ? 16.609 19.438 18.625 1 96.5 179 PRO B N 1
ATOM 2888 C CA . PRO B 1 179 ? 17.453 20.547 18.172 1 96.5 179 PRO B CA 1
ATOM 2889 C C . PRO B 1 179 ? 16.828 21.312 17 1 96.5 179 PRO B C 1
ATOM 2891 O O . PRO B 1 179 ? 15.828 20.859 16.422 1 96.5 179 PRO B O 1
ATOM 2894 N N . GLN B 1 180 ? 17.312 22.547 16.766 1 96.19 180 GLN B N 1
ATOM 2895 C CA . GLN B 1 180 ? 16.969 23.328 15.586 1 96.19 180 GLN B CA 1
ATOM 2896 C C . GLN B 1 180 ? 18.141 23.406 14.617 1 96.19 180 GLN B C 1
ATOM 2898 O O . GLN B 1 180 ? 19.297 23.344 15.039 1 96.19 180 GLN B O 1
ATOM 2903 N N . GLN B 1 181 ? 17.781 23.438 13.367 1 92.06 181 GLN B N 1
ATOM 2904 C CA . GLN B 1 181 ? 18.828 23.547 12.375 1 92.06 181 GLN B CA 1
ATOM 2905 C C . GLN B 1 181 ? 19.547 24.906 12.477 1 92.06 181 GLN B C 1
ATOM 2907 O O . GLN B 1 181 ? 18.891 25.938 12.578 1 92.06 181 GLN B O 1
ATOM 2912 N N . GLY B 1 182 ? 20.922 24.906 12.289 1 80.69 182 GLY B N 1
ATOM 2913 C CA . GLY B 1 182 ? 21.719 26.125 12.32 1 80.69 182 GLY B CA 1
ATOM 2914 C C . GLY B 1 182 ? 22.016 26.594 13.727 1 80.69 182 GLY B C 1
ATOM 2915 O O . GLY B 1 182 ? 22.812 27.531 13.922 1 80.69 182 GLY B O 1
ATOM 2916 N N . GLN B 1 183 ? 21.312 26.297 14.734 1 68.69 183 GLN B N 1
ATOM 2917 C CA . GLN B 1 183 ? 21.594 26.781 16.094 1 68.69 183 GLN B CA 1
ATOM 2918 C C . GLN B 1 183 ? 22.547 25.828 16.812 1 68.69 183 GLN B C 1
ATOM 2920 O O . GLN B 1 183 ? 22.375 24.609 16.766 1 68.69 183 GLN B O 1
ATOM 2925 N N . SER B 1 184 ? 23.922 26 16.703 1 51.88 184 SER B N 1
ATOM 2926 C CA . SER B 1 184 ? 24.938 25.375 17.531 1 51.88 184 SER B CA 1
ATOM 2927 C C . SER B 1 184 ? 24.469 25.234 18.969 1 51.88 184 SER B C 1
ATOM 2929 O O . SER B 1 184 ? 23.781 26.125 19.5 1 51.88 184 SER B O 1
ATOM 2931 N N . ASN B 1 185 ? 23.922 24.047 19.5 1 47.16 185 ASN B N 1
ATOM 2932 C CA . ASN B 1 185 ? 23.828 23.938 20.953 1 47.16 185 ASN B CA 1
ATOM 2933 C C . ASN B 1 185 ? 24.969 24.688 21.641 1 47.16 185 ASN B C 1
ATOM 2935 O O . ASN B 1 185 ? 26.125 24.281 21.547 1 47.16 185 ASN B O 1
ATOM 2939 N N . SER B 1 186 ? 25.188 25.969 21.516 1 34.06 186 SER B N 1
ATOM 2940 C CA . SER B 1 186 ? 26.094 26.453 22.547 1 34.06 186 SER B CA 1
ATOM 2941 C C . SER B 1 186 ? 25.516 26.297 23.938 1 34.06 186 SER B C 1
ATOM 2943 O O . SER B 1 186 ? 24.297 26.391 24.109 1 34.06 186 SER B O 1
#

pLDDT: mean 85.65, std 20.67, range [19.98, 98.88]

Organism: NCBI:txid433684

Sequence (372 aa):
MWLACCAATRPDDGSFTDAASLEALDLSSNQLTSVPTNLPRRLRKLTLRHNDILHVPAFSFRHLRPGLQSLQLSHNHLSDGSADRASFVGTYRSMSELLLDNNRLEEVPPFIRQFKSLKMLRLDNNHIRAVRRWGICHPRNPGSMLAAVHLENNRLQVDRIPADTFSCLIDAQGLVLYPQQGQSNSMWLACCAATRPDDGSFTDAASLEALDLSSNQLTSVPTNLPRRLRKLTLRHNDILHVPAFSFRHLRPGLQSLQLSHNHLSDGSADRASFVGTYRSMSELLLDNNRLEEVPPFIRQFKSLKMLRLDNNHIRAVRRWGICHPRNPGSMLAAVHLENNRLQVDRIPADTFSCLIDAQGLVLYPQQGQSNS

Nearest PDB structures (foldseek):
  1xcd-assembly1_A  TM=9.155E-01  e=2.954E-06  Bos taurus
  7d2s-assembly1_A  TM=6.203E-01  e=1.409E-03  Homo sapiens
  7xzh-assembly1_A  TM=6.321E-01  e=2.058E-03  Homo sapiens
  7d2u-assembly1_A  TM=6.123E-01  e=5.162E-03  Homo sapiens
  6nih-assembly1_A  TM=6.045E-01  e=1.523E-02  Homo sapiens

Foldseek 3Di:
DCPPPDPPPPCPDPACVVQLQPQEDEPEPVQDQEQAQRHRQAHAYYHHEHHAHAAQDFCSFVSHPVTYAEYAHYQYAYEAPRYDLRSRHNHQARHAYYAHANYAYQEQYQNQQSRQRHAYYEHAHYAHAAYDACSNPDPVRQRYEYAAYHHEAYNYPPVPHDPCSNVRYPDPVRYHHDDYPPDPPD/DDPPPPPPPPPPAPACNVQLQPQEDEPEPVQDQEQAQRHRQAHAEYHHEHHAHAAQDFCSFVSHPVTYAEYHHYQYAYEAPRDDLRSRHNHQARHAYDAHANYAYQEQYQNQQSRQRHAYYEHAHYAHAAYDACSNHDPVRQRYEYAAYHHEAYNYPPVPHDPCSNVRYPDPVRYHHDDYPPDPPD